Protein AF-A0A969F2U6-F1 (afdb_monomer_lite)

Sequence (187 aa):
MMILCWNSLPLVKIAYYVGGPEKQNLISSKIDEENPFEFGVVPLPRGPLGAAGPLLPAETILLYAFTSPEQTRIANALAVFLVNQQQSIRFMRELERVPANPAVRVDRRI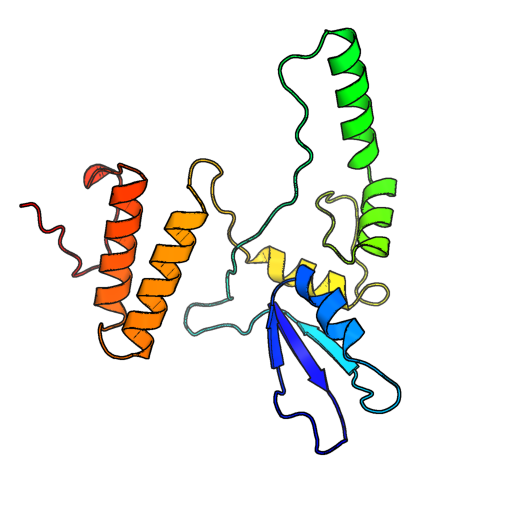YPIVSGFSQQARTAVVIPNEIETAPLIKAGDLAYISVLSGALTPAEAVCQFGLDVAAFQNYTTAEMSLPEGCEIVTE

Secondary structure (DSSP, 8-state):
-EEEEE-SSTT-S-SEEE--GGGHHHHHTT--SSS--EEEEEPPPPBTTBS---B------PPPSS--HHHHHHHHHHHHHHTSHHHHHHHHHHH----S-TT----TTT-HHHHHHHHHTTT-BPPPTTS-HHHHHHHHHHHHHHHHTTSS-HHHHHHHHHHHHHHHHT--GGG--PPTT------

Radius of gyration: 21.34 Å; chains: 1; bounding box: 48×52×55 Å

pLDDT: mean 86.94, std 12.01, range [42.31, 97.69]

Structure (mmCIF, N/CA/C/O backbone):
data_AF-A0A969F2U6-F1
#
_entry.id   AF-A0A969F2U6-F1
#
loop_
_atom_site.group_PDB
_atom_site.id
_atom_site.type_symbol
_atom_site.label_atom_id
_atom_site.label_alt_id
_atom_site.label_comp_id
_atom_site.label_asym_id
_atom_site.label_entity_id
_atom_site.label_seq_id
_atom_site.pdbx_PDB_ins_code
_atom_site.Cartn_x
_atom_site.Cartn_y
_atom_site.Cartn_z
_atom_site.occupancy
_atom_site.B_iso_or_equiv
_atom_site.auth_seq_id
_atom_site.auth_comp_id
_atom_site.auth_asym_id
_atom_site.auth_atom_id
_atom_site.pdbx_PDB_model_num
ATOM 1 N N . MET A 1 1 ? -0.187 -7.105 -4.483 1.00 63.72 1 MET A N 1
ATOM 2 C CA . MET A 1 1 ? -0.461 -8.531 -4.199 1.00 63.72 1 MET A CA 1
ATOM 3 C C . MET A 1 1 ? -0.983 -9.193 -5.463 1.00 63.72 1 MET A C 1
ATOM 5 O O . MET A 1 1 ? -1.563 -8.468 -6.258 1.00 63.72 1 MET A O 1
ATOM 9 N N . MET A 1 2 ? -0.807 -10.504 -5.661 1.00 59.88 2 MET A N 1
ATOM 10 C CA . MET A 1 2 ? -1.425 -11.226 -6.777 1.00 59.88 2 MET A CA 1
ATOM 11 C C . MET A 1 2 ? -2.614 -12.068 -6.297 1.00 59.88 2 MET A C 1
ATOM 13 O O . MET A 1 2 ? -2.519 -12.815 -5.324 1.00 59.88 2 MET A O 1
ATOM 17 N N . ILE A 1 3 ? -3.734 -11.936 -6.992 1.00 66.56 3 ILE A N 1
ATOM 18 C CA . ILE A 1 3 ? -4.937 -12.743 -6.842 1.00 66.56 3 ILE A CA 1
ATOM 19 C C . ILE A 1 3 ? -4.904 -13.775 -7.961 1.00 66.56 3 ILE A C 1
ATOM 21 O O . ILE A 1 3 ? -4.858 -13.404 -9.130 1.00 66.56 3 ILE A O 1
ATOM 25 N N . LEU A 1 4 ? -4.860 -15.053 -7.602 1.00 57.16 4 LEU A N 1
ATOM 26 C CA . LEU A 1 4 ? -4.870 -16.168 -8.542 1.00 57.16 4 LEU A CA 1
ATOM 27 C C . LEU A 1 4 ? -6.294 -16.690 -8.662 1.00 57.16 4 LEU A C 1
ATOM 29 O O . LEU A 1 4 ? -6.880 -17.054 -7.645 1.00 57.16 4 LEU A O 1
ATOM 33 N N . CYS A 1 5 ? -6.815 -16.761 -9.882 1.00 55.91 5 CYS A N 1
ATOM 34 C CA . CYS A 1 5 ? -8.100 -17.394 -10.162 1.00 55.91 5 CYS A CA 1
ATOM 35 C C . CYS A 1 5 ? -7.842 -18.818 -10.656 1.00 55.91 5 CYS A C 1
ATOM 37 O O . CYS A 1 5 ? -7.051 -19.017 -11.579 1.00 55.91 5 CYS A O 1
ATOM 39 N N . TRP A 1 6 ? -8.505 -19.808 -10.061 1.00 49.81 6 TRP A N 1
ATOM 40 C CA . TRP A 1 6 ? -8.431 -21.190 -10.524 1.00 49.81 6 TRP A CA 1
ATOM 41 C C . TRP A 1 6 ? -9.803 -21.648 -10.998 1.00 49.81 6 TRP A C 1
ATOM 43 O O . TRP A 1 6 ? -10.792 -21.490 -10.285 1.00 49.81 6 TRP A O 1
ATOM 53 N N . ASN A 1 7 ? -9.865 -22.220 -12.203 1.00 49.72 7 ASN A N 1
ATOM 54 C CA . ASN A 1 7 ? -11.048 -22.945 -12.642 1.00 49.72 7 ASN A CA 1
ATOM 55 C C . ASN A 1 7 ? -10.730 -23.976 -13.727 1.00 49.72 7 ASN A C 1
ATOM 57 O O . ASN A 1 7 ? -9.935 -23.728 -14.631 1.00 49.72 7 ASN A O 1
ATOM 61 N N . SER A 1 8 ? -11.410 -25.118 -13.655 1.00 44.22 8 SER A N 1
ATOM 62 C CA . SER A 1 8 ? -11.422 -26.216 -14.633 1.00 44.22 8 SER A CA 1
ATOM 63 C C . SER A 1 8 ? -12.366 -25.957 -15.825 1.00 44.22 8 SER A C 1
ATOM 65 O O . SER A 1 8 ? -12.655 -26.872 -16.595 1.00 44.22 8 SER A O 1
ATOM 67 N N . LEU A 1 9 ? -12.837 -24.714 -15.994 1.00 46.06 9 LEU A N 1
ATOM 68 C CA . LEU A 1 9 ? -13.784 -24.292 -17.030 1.00 46.06 9 LEU A CA 1
ATOM 69 C C . LEU A 1 9 ? -13.160 -23.263 -17.999 1.00 46.06 9 LEU A C 1
ATOM 71 O O . LEU A 1 9 ? -12.417 -22.380 -17.568 1.00 46.06 9 LEU A O 1
ATOM 75 N N . PRO A 1 10 ? -13.491 -23.319 -19.303 1.00 50.62 10 PRO A N 1
ATOM 76 C CA . PRO A 1 10 ? -12.776 -22.621 -20.382 1.00 50.62 10 PRO A CA 1
ATOM 77 C C . PRO A 1 10 ? -13.011 -21.096 -20.489 1.00 50.62 10 PRO A C 1
ATOM 79 O O . PRO A 1 10 ? -12.679 -20.507 -21.516 1.00 50.62 10 PRO A O 1
ATOM 82 N N . LEU A 1 11 ? -13.577 -20.429 -19.475 1.00 53.03 11 LEU A N 1
ATOM 83 C CA . LEU A 1 11 ? -14.025 -19.025 -19.575 1.00 53.03 11 LEU A CA 1
ATOM 84 C C . LEU A 1 11 ? -13.192 -17.999 -18.788 1.00 53.03 11 LEU A C 1
ATOM 86 O O . LEU A 1 11 ? -13.422 -16.796 -18.930 1.00 53.03 11 LEU A O 1
ATOM 90 N N . VAL A 1 12 ? -12.188 -18.415 -18.011 1.00 55.50 12 VAL A N 1
ATOM 91 C CA . VAL A 1 12 ? -11.321 -17.459 -17.303 1.00 55.50 12 VAL A CA 1
ATOM 92 C C . VAL A 1 12 ? -10.275 -16.892 -18.270 1.00 55.50 12 VAL A C 1
ATOM 94 O O . VAL A 1 12 ? -9.262 -17.522 -18.558 1.00 55.50 12 VAL A O 1
ATOM 97 N N . LYS A 1 13 ? -10.510 -15.676 -18.781 1.00 73.50 13 LYS A N 1
ATOM 98 C CA . LYS A 1 13 ? -9.587 -14.985 -19.709 1.00 73.50 13 LYS A CA 1
ATOM 99 C C . LYS A 1 13 ? -8.314 -14.445 -19.041 1.00 73.50 13 LYS A C 1
ATOM 101 O O . LYS A 1 13 ? -7.380 -14.070 -19.742 1.00 73.50 13 LYS A O 1
ATOM 106 N N . ILE A 1 14 ? -8.282 -14.368 -17.709 1.00 78.50 14 ILE A N 1
ATOM 107 C CA . ILE A 1 14 ? -7.175 -13.799 -16.930 1.00 78.50 14 ILE A CA 1
ATOM 108 C C . ILE A 1 14 ? -6.881 -14.723 -15.743 1.00 78.50 14 ILE A C 1
ATOM 110 O O . ILE A 1 14 ? -7.708 -14.855 -14.847 1.00 78.50 14 ILE A O 1
ATOM 114 N N . ALA A 1 15 ? -5.700 -15.346 -15.724 1.00 83.19 15 ALA A N 1
ATOM 115 C CA . ALA A 1 15 ? -5.306 -16.285 -14.666 1.00 83.19 15 ALA A CA 1
ATOM 116 C C . ALA A 1 15 ? -4.919 -15.596 -13.344 1.00 83.19 15 ALA A C 1
ATOM 118 O O . ALA A 1 15 ? -4.969 -16.212 -12.277 1.00 83.19 15 ALA A O 1
ATOM 119 N N . TYR A 1 16 ? -4.517 -14.323 -13.403 1.00 88.12 16 TYR A N 1
ATOM 120 C CA . TYR A 1 16 ? -4.118 -13.565 -12.225 1.00 88.12 16 TYR A CA 1
ATOM 121 C C . TYR A 1 16 ? -4.416 -12.071 -12.343 1.00 88.12 16 TYR A C 1
ATOM 123 O O . TYR A 1 16 ? -4.337 -11.483 -13.418 1.00 88.12 16 TYR A O 1
ATOM 131 N N . TYR A 1 17 ? -4.701 -11.443 -11.207 1.00 88.50 17 TYR A N 1
ATOM 132 C CA . TYR A 1 17 ? -4.954 -10.012 -11.088 1.00 88.50 17 TYR A CA 1
ATOM 133 C C . TYR A 1 17 ? -4.092 -9.411 -9.978 1.00 88.50 17 TYR A C 1
ATOM 135 O O . TYR A 1 17 ? -3.955 -9.999 -8.908 1.00 88.50 17 TYR A O 1
ATOM 143 N N . VAL A 1 18 ? -3.504 -8.237 -10.205 1.00 91.31 18 VAL A N 1
ATOM 144 C CA . VAL A 1 18 ? -2.738 -7.525 -9.174 1.00 91.31 18 VAL A CA 1
ATOM 145 C C . VAL A 1 18 ? -3.622 -6.459 -8.538 1.00 91.31 18 VAL A C 1
ATOM 147 O O . VAL A 1 18 ? -4.085 -5.551 -9.219 1.00 91.31 18 VAL A O 1
ATOM 150 N N . GLY A 1 19 ? -3.841 -6.561 -7.228 1.00 89.50 19 GLY A N 1
ATOM 151 C CA . GLY A 1 19 ? -4.686 -5.628 -6.480 1.00 89.50 19 GLY A CA 1
ATOM 152 C C . GLY A 1 19 ? -4.404 -5.644 -4.982 1.00 89.50 19 GLY A C 1
ATOM 153 O O . GLY A 1 19 ? -3.592 -6.446 -4.505 1.00 89.50 19 GLY A O 1
ATOM 154 N N . GLY A 1 20 ? -5.037 -4.734 -4.246 1.00 89.38 20 GLY A N 1
ATOM 155 C CA . GLY A 1 20 ? -5.026 -4.707 -2.787 1.00 89.38 20 GLY A CA 1
ATOM 156 C C . GLY A 1 20 ? -6.283 -5.338 -2.168 1.00 89.38 20 GLY A C 1
ATOM 157 O O . GLY A 1 20 ? -7.173 -5.809 -2.888 1.00 89.38 20 GLY A O 1
ATOM 158 N N . PRO A 1 21 ? -6.361 -5.385 -0.826 1.00 88.75 21 PRO A N 1
ATOM 159 C CA . PRO A 1 21 ? -7.496 -5.963 -0.106 1.00 88.75 21 PRO A CA 1
ATOM 160 C C . PRO A 1 21 ? -8.826 -5.249 -0.386 1.00 88.75 21 PRO A C 1
ATOM 162 O O . PRO A 1 21 ? -9.876 -5.876 -0.288 1.00 88.75 21 PRO A O 1
ATOM 165 N N . GLU A 1 22 ? -8.807 -3.982 -0.802 1.00 86.56 22 GLU A N 1
ATOM 166 C CA . GLU A 1 22 ? -9.987 -3.193 -1.173 1.00 86.56 22 GLU A CA 1
ATOM 167 C C . GLU A 1 22 ? -10.732 -3.728 -2.407 1.00 86.56 22 GLU A C 1
ATOM 169 O O . GLU A 1 22 ? -11.895 -3.389 -2.627 1.00 86.56 22 GLU A O 1
ATOM 174 N N . LYS A 1 23 ? -10.088 -4.574 -3.222 1.00 88.44 23 LYS A N 1
ATOM 175 C CA . LYS A 1 23 ? -10.706 -5.188 -4.407 1.00 88.44 23 LYS A CA 1
ATOM 176 C C . LYS A 1 23 ? -11.459 -6.482 -4.103 1.00 88.44 23 LYS A C 1
ATOM 178 O O . LYS A 1 23 ? -12.167 -6.961 -4.983 1.00 88.44 23 LYS A O 1
ATOM 183 N N . GLN A 1 24 ? -11.357 -7.026 -2.889 1.00 84.12 24 GLN A N 1
ATOM 184 C CA . GLN A 1 24 ? -12.000 -8.296 -2.526 1.00 84.12 24 GLN A CA 1
ATOM 185 C C . GLN A 1 24 ? -13.514 -8.245 -2.710 1.00 84.12 24 GLN A C 1
ATOM 187 O O . GLN A 1 24 ? -14.055 -9.068 -3.436 1.00 84.12 24 GLN A O 1
ATOM 192 N N . ASN A 1 25 ? -14.182 -7.218 -2.176 1.00 84.69 25 ASN A N 1
ATOM 193 C CA . ASN A 1 25 ? -15.633 -7.061 -2.327 1.00 84.69 25 ASN A CA 1
ATOM 194 C C . ASN A 1 25 ? -16.064 -7.009 -3.797 1.00 84.69 25 ASN A C 1
ATOM 196 O O . ASN A 1 25 ? -17.080 -7.591 -4.171 1.00 84.69 25 ASN A O 1
ATOM 200 N N . LEU A 1 26 ? -15.275 -6.337 -4.642 1.00 86.12 26 LEU A N 1
ATOM 201 C CA . LEU A 1 26 ? -15.540 -6.287 -6.075 1.00 86.12 26 LEU A CA 1
ATOM 202 C C . LEU A 1 26 ? -15.412 -7.677 -6.706 1.00 86.12 26 LEU A C 1
ATOM 204 O O . LEU A 1 26 ? -16.282 -8.058 -7.477 1.00 86.12 26 LEU A O 1
ATOM 208 N N . ILE A 1 27 ? -14.368 -8.437 -6.377 1.00 86.50 27 ILE A N 1
ATOM 209 C CA . ILE A 1 27 ? -14.148 -9.788 -6.915 1.00 86.50 27 ILE A CA 1
ATOM 210 C C . ILE A 1 27 ? -15.238 -10.746 -6.433 1.00 86.50 27 ILE A C 1
ATOM 212 O O . ILE A 1 27 ? -15.847 -11.420 -7.256 1.00 86.50 27 ILE A O 1
ATOM 216 N N . SER A 1 28 ? -15.552 -10.739 -5.137 1.00 84.62 28 SER A N 1
ATOM 217 C CA . SER A 1 28 ? -16.624 -11.547 -4.553 1.00 84.62 28 SER A CA 1
ATOM 218 C C . SER A 1 28 ? -17.984 -11.232 -5.179 1.00 84.62 28 SER A C 1
ATOM 220 O O . SER A 1 28 ? -18.773 -12.140 -5.399 1.00 84.62 28 SER A O 1
ATOM 222 N N . SER A 1 29 ? -18.239 -9.971 -5.557 1.00 86.00 29 SER A N 1
ATOM 223 C CA . SER A 1 29 ? -19.475 -9.577 -6.256 1.00 86.00 29 SER A CA 1
ATOM 224 C C . SER A 1 29 ? -19.600 -10.116 -7.688 1.00 86.00 29 SER A C 1
ATOM 226 O O . SER A 1 29 ? -20.654 -9.974 -8.302 1.00 86.00 29 SER A O 1
ATOM 228 N N . LYS A 1 30 ? -18.518 -10.670 -8.251 1.00 85.56 30 LYS A N 1
ATOM 229 C CA . LYS A 1 30 ? -18.477 -11.259 -9.598 1.00 85.56 30 LYS A CA 1
ATOM 230 C C . LYS A 1 30 ? -18.551 -12.784 -9.594 1.00 85.56 30 LYS A C 1
ATOM 232 O O . LYS A 1 30 ? -18.505 -13.370 -10.669 1.00 85.56 30 LYS A O 1
ATOM 237 N N . ILE A 1 31 ? -18.627 -13.403 -8.420 1.00 85.56 31 ILE A N 1
ATOM 238 C CA . ILE A 1 31 ? -18.811 -14.844 -8.270 1.00 85.56 31 ILE A CA 1
ATOM 239 C C . ILE A 1 31 ? -20.308 -15.086 -8.080 1.00 85.56 31 ILE A C 1
ATOM 241 O O . ILE A 1 31 ? -20.889 -14.635 -7.094 1.00 85.56 31 ILE A O 1
ATOM 245 N N . ASP A 1 32 ? -20.926 -15.788 -9.023 1.00 83.56 32 ASP A N 1
ATOM 246 C CA . ASP A 1 32 ? -22.332 -16.190 -8.970 1.00 83.56 32 ASP A CA 1
ATOM 247 C C . ASP A 1 32 ? -22.505 -17.643 -9.443 1.00 83.56 32 ASP A C 1
ATOM 249 O O . ASP A 1 32 ? -21.532 -18.315 -9.792 1.00 83.56 32 ASP A O 1
ATOM 253 N N . GLU A 1 33 ? -23.739 -18.154 -9.399 1.00 79.88 33 GLU A N 1
ATOM 254 C CA . GLU A 1 33 ? -24.053 -19.530 -9.814 1.00 79.88 33 GLU A CA 1
ATOM 255 C C . GLU A 1 33 ? -23.737 -19.790 -11.296 1.00 79.88 33 GLU A C 1
ATOM 257 O O . GLU A 1 33 ? -23.429 -20.922 -11.668 1.00 79.88 33 GLU A O 1
ATOM 262 N N . GLU A 1 34 ? -23.783 -18.754 -12.138 1.00 82.12 34 GLU A N 1
ATOM 263 C CA . GLU A 1 34 ? -23.519 -18.846 -13.577 1.00 82.12 34 GLU A CA 1
ATOM 264 C C . GLU A 1 34 ? -22.015 -18.770 -13.893 1.00 82.12 34 GLU A C 1
ATOM 266 O O . GLU A 1 34 ? -21.553 -19.335 -14.885 1.00 82.12 34 GLU A O 1
ATOM 271 N N . ASN A 1 35 ? -21.236 -18.111 -13.031 1.00 76.88 35 ASN A N 1
ATOM 272 C CA . ASN A 1 35 ? -19.797 -17.901 -13.159 1.00 76.88 35 ASN A CA 1
ATOM 273 C C . ASN A 1 35 ? -19.060 -18.249 -11.852 1.00 76.88 35 ASN A C 1
ATOM 275 O O . ASN A 1 35 ? -18.376 -17.392 -11.276 1.00 76.88 35 ASN A O 1
ATOM 279 N N . PRO A 1 36 ? -19.148 -19.501 -11.366 1.00 82.50 36 PRO A N 1
ATOM 280 C CA . PRO A 1 36 ? -18.467 -19.885 -10.143 1.00 82.50 36 PRO A CA 1
ATOM 281 C C . PRO A 1 36 ? -16.967 -19.952 -10.418 1.00 82.50 36 PRO A C 1
ATOM 283 O O . PRO A 1 36 ? -16.548 -20.665 -11.325 1.00 82.50 36 PRO A O 1
ATOM 286 N N . PHE A 1 37 ? -16.141 -19.243 -9.649 1.00 84.12 37 PHE A N 1
ATOM 287 C CA . PHE A 1 37 ? -14.690 -19.437 -9.649 1.00 84.12 37 PHE A CA 1
ATOM 288 C C . PHE A 1 37 ? -14.125 -19.303 -8.241 1.00 84.12 37 PHE A C 1
ATOM 290 O O . PHE A 1 37 ? -14.636 -18.550 -7.412 1.00 84.12 37 PHE A O 1
ATOM 297 N N . GLU A 1 38 ? -13.039 -20.024 -7.987 1.00 84.25 38 GLU A N 1
ATOM 298 C CA . GLU A 1 38 ? -12.276 -19.888 -6.755 1.00 84.25 38 GLU A CA 1
ATOM 299 C C . GLU A 1 38 ? -11.093 -18.954 -6.983 1.00 84.25 38 GLU A C 1
ATOM 301 O O . GLU A 1 38 ? -10.472 -18.938 -8.054 1.00 84.25 38 GLU A O 1
ATOM 306 N N . PHE A 1 39 ? -10.750 -18.184 -5.954 1.00 87.50 39 PHE A N 1
ATOM 307 C CA . PHE A 1 39 ? -9.543 -17.378 -5.976 1.00 87.50 39 PHE A CA 1
ATOM 308 C C . PHE A 1 39 ? -8.759 -17.485 -4.676 1.00 87.50 39 PHE A C 1
ATOM 310 O O . PHE A 1 39 ? -9.297 -17.688 -3.588 1.00 87.50 39 PHE A O 1
ATOM 317 N N . GLY A 1 40 ? -7.449 -17.325 -4.809 1.00 89.81 40 GLY A N 1
ATOM 318 C CA . GLY A 1 40 ? -6.516 -17.233 -3.701 1.00 89.81 40 GLY A CA 1
ATOM 319 C C . GLY A 1 40 ? -5.708 -15.949 -3.778 1.00 89.81 40 GLY A C 1
ATOM 320 O O . GLY A 1 40 ? -5.553 -15.349 -4.840 1.00 89.81 40 GLY A O 1
ATOM 321 N N . VAL A 1 41 ? -5.149 -15.545 -2.643 1.00 93.25 41 VAL A N 1
ATOM 322 C CA . VAL A 1 41 ? -4.266 -14.382 -2.553 1.00 93.25 41 VAL A CA 1
ATOM 323 C C . VAL A 1 41 ? -2.865 -14.846 -2.181 1.00 93.25 41 VAL A C 1
ATOM 325 O O . VAL A 1 41 ? -2.673 -15.515 -1.164 1.00 93.25 41 VAL A O 1
ATOM 328 N N . VAL A 1 42 ? -1.882 -14.500 -3.013 1.00 94.12 42 VAL A N 1
ATOM 329 C CA . VAL A 1 42 ? -0.485 -14.925 -2.858 1.00 94.12 42 VAL A CA 1
ATOM 330 C C . VAL A 1 42 ? 0.475 -13.757 -3.063 1.00 94.12 42 VAL A C 1
ATOM 332 O O . VAL A 1 42 ? 0.207 -12.913 -3.925 1.00 94.12 42 VAL A O 1
ATOM 335 N N . PRO A 1 43 ? 1.604 -13.710 -2.320 1.00 94.12 43 PRO A N 1
ATOM 336 C CA . PRO A 1 43 ? 2.626 -12.687 -2.509 1.00 94.12 43 PRO A CA 1
ATOM 337 C C . PRO A 1 43 ? 2.987 -12.492 -3.981 1.00 94.12 43 PRO A C 1
ATOM 339 O O . PRO A 1 43 ? 3.030 -13.446 -4.759 1.00 94.12 43 PRO A O 1
ATOM 342 N N . LEU A 1 44 ? 3.254 -11.241 -4.348 1.00 94.56 44 LEU A N 1
ATOM 343 C CA . LEU A 1 44 ? 3.743 -10.880 -5.669 1.00 94.56 44 LEU A CA 1
ATOM 344 C C . LEU A 1 44 ? 5.005 -11.689 -6.002 1.00 94.56 44 LEU A C 1
ATOM 346 O O . LEU A 1 44 ? 5.829 -11.949 -5.113 1.00 94.56 44 LEU A O 1
ATOM 350 N N . PRO A 1 45 ? 5.170 -12.078 -7.278 1.00 92.31 45 PRO A N 1
ATOM 351 C CA . PRO A 1 45 ? 6.343 -12.818 -7.706 1.00 92.31 45 PRO A CA 1
ATOM 352 C C . PRO A 1 45 ? 7.619 -12.014 -7.440 1.00 92.31 45 PRO A C 1
ATOM 354 O O . PRO A 1 45 ? 7.629 -10.781 -7.458 1.00 92.31 45 PRO A O 1
ATOM 357 N N . ARG A 1 46 ? 8.715 -12.732 -7.191 1.00 92.75 46 ARG A N 1
ATOM 358 C CA . ARG A 1 46 ? 10.042 -12.124 -7.080 1.00 92.75 46 ARG A CA 1
ATOM 359 C C . ARG A 1 46 ? 10.531 -11.725 -8.471 1.00 92.75 46 ARG A C 1
ATOM 361 O O . ARG A 1 46 ? 10.390 -12.504 -9.411 1.00 92.75 46 ARG A O 1
ATOM 368 N N . GLY A 1 47 ? 11.106 -10.534 -8.578 1.00 89.44 47 GLY A N 1
ATOM 369 C CA . GLY A 1 47 ? 11.805 -10.080 -9.776 1.00 89.44 47 GLY A CA 1
ATOM 370 C C . GLY A 1 47 ? 13.307 -10.381 -9.709 1.00 89.44 47 GLY A C 1
ATOM 371 O O . GLY A 1 47 ? 13.791 -10.901 -8.699 1.00 89.44 47 GLY A O 1
ATOM 372 N N . PRO A 1 48 ? 14.072 -9.999 -10.747 1.00 90.62 48 PRO A N 1
ATOM 373 C CA . PRO A 1 48 ? 15.531 -10.158 -10.778 1.00 90.62 48 PRO A CA 1
ATOM 374 C C . PRO A 1 48 ? 16.254 -9.482 -9.603 1.00 90.62 48 PRO A C 1
ATOM 376 O O . PRO A 1 48 ? 17.303 -9.948 -9.175 1.00 90.62 48 PRO A O 1
ATOM 379 N N . LEU A 1 49 ? 15.667 -8.410 -9.058 1.00 87.38 49 LEU A N 1
ATOM 380 C CA . LEU A 1 49 ? 16.209 -7.632 -7.940 1.00 87.38 49 LEU A CA 1
ATOM 381 C C . LEU A 1 49 ? 15.663 -8.060 -6.564 1.00 87.38 49 LEU A C 1
ATOM 383 O O . LEU A 1 49 ? 15.892 -7.381 -5.568 1.00 87.38 49 LEU A O 1
ATOM 387 N N . GLY A 1 50 ? 14.947 -9.188 -6.482 1.00 90.81 50 GLY A N 1
ATOM 388 C CA . GLY A 1 50 ? 14.464 -9.751 -5.222 1.00 90.81 50 GLY A CA 1
ATOM 389 C C . GLY A 1 50 ? 12.946 -9.711 -5.058 1.00 90.81 50 GLY A C 1
ATOM 390 O O . GLY A 1 50 ? 12.182 -9.797 -6.021 1.00 90.81 50 GLY A O 1
ATOM 391 N N . ALA A 1 51 ? 12.489 -9.682 -3.804 1.00 92.62 51 ALA A N 1
ATOM 392 C CA . ALA A 1 51 ? 11.063 -9.697 -3.499 1.00 92.62 51 ALA A CA 1
ATOM 393 C C . ALA A 1 51 ? 10.388 -8.381 -3.901 1.00 92.62 51 ALA A C 1
ATOM 395 O O . ALA A 1 51 ? 10.932 -7.307 -3.672 1.00 92.62 51 ALA A O 1
ATOM 396 N N . ALA A 1 52 ? 9.184 -8.469 -4.465 1.00 93.12 52 ALA A N 1
ATOM 397 C CA . ALA A 1 52 ? 8.401 -7.288 -4.793 1.00 93.12 52 ALA A CA 1
ATOM 398 C C . ALA A 1 52 ? 8.016 -6.512 -3.522 1.00 93.12 52 ALA A C 1
ATOM 400 O O . ALA A 1 52 ? 7.520 -7.101 -2.552 1.00 93.12 52 ALA A O 1
ATOM 401 N N . GLY A 1 53 ? 8.214 -5.193 -3.560 1.00 92.62 53 GLY A N 1
ATOM 402 C CA . GLY A 1 53 ? 7.883 -4.270 -2.478 1.00 92.62 53 GLY A CA 1
ATOM 403 C C . GLY A 1 53 ? 6.797 -3.283 -2.891 1.00 92.62 53 GLY A C 1
ATOM 404 O O . GLY A 1 53 ? 7.124 -2.172 -3.297 1.00 92.62 53 GLY A O 1
ATOM 405 N N . PRO A 1 54 ? 5.508 -3.670 -2.843 1.00 92.44 54 PRO A N 1
ATOM 406 C CA . PRO A 1 54 ? 4.426 -2.732 -3.097 1.00 92.44 54 PRO A CA 1
ATOM 407 C C . PRO A 1 54 ? 4.366 -1.685 -1.983 1.00 92.44 54 PRO A C 1
ATOM 409 O O . PRO A 1 54 ? 4.867 -1.907 -0.881 1.00 92.44 54 PRO A O 1
ATOM 412 N N . LEU A 1 55 ? 3.680 -0.580 -2.246 1.00 91.25 55 LEU A N 1
ATOM 413 C CA . LEU A 1 55 ? 3.360 0.394 -1.210 1.00 91.25 55 LEU A CA 1
ATOM 414 C C . LEU A 1 55 ? 2.48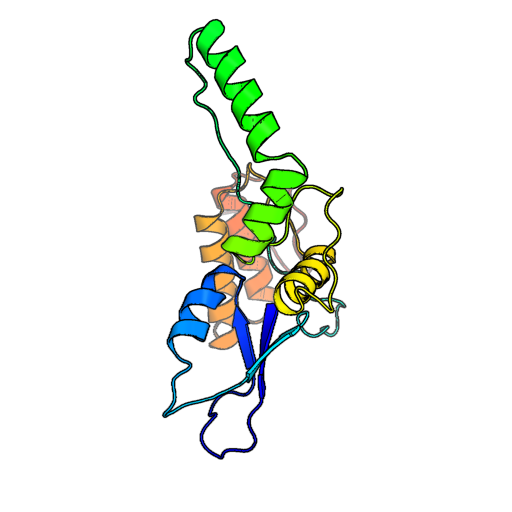9 -0.254 -0.121 1.00 91.25 55 LEU A C 1
ATOM 416 O O . LEU A 1 55 ? 1.611 -1.067 -0.428 1.00 91.25 55 LEU A O 1
ATOM 420 N N . LEU A 1 56 ? 2.741 0.096 1.141 1.00 91.31 56 LEU A N 1
ATOM 421 C CA . LEU A 1 56 ? 1.972 -0.359 2.298 1.00 91.31 56 LEU A CA 1
ATOM 422 C C . LEU A 1 56 ? 0.980 0.732 2.727 1.00 91.31 56 LEU A C 1
ATOM 424 O O . LEU A 1 56 ? 1.341 1.588 3.537 1.00 91.31 56 LEU A O 1
ATOM 428 N N . PRO A 1 57 ? -0.265 0.730 2.219 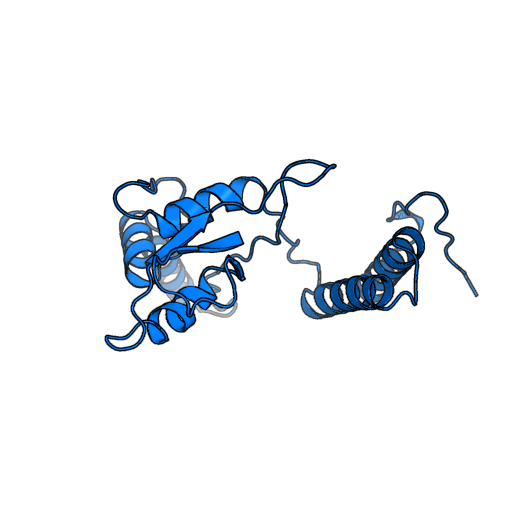1.00 84.06 57 PRO A N 1
ATOM 429 C CA . PRO A 1 57 ? -1.286 1.617 2.749 1.00 84.06 57 PRO A CA 1
ATOM 430 C C . PRO A 1 57 ? -1.634 1.196 4.180 1.00 84.06 57 PRO A C 1
ATOM 432 O O . PRO A 1 57 ? -1.878 0.018 4.454 1.00 84.06 57 PRO A O 1
ATOM 435 N N . ALA A 1 58 ? -1.679 2.170 5.085 1.00 87.38 58 ALA A N 1
ATOM 436 C CA . ALA A 1 58 ? -2.149 1.988 6.449 1.00 87.38 58 ALA A CA 1
ATOM 437 C C . ALA A 1 58 ? -3.420 2.811 6.660 1.00 87.38 58 ALA A C 1
ATOM 439 O O . ALA A 1 58 ? -3.487 3.978 6.282 1.00 87.38 58 ALA A O 1
ATOM 440 N N . GLU A 1 59 ? -4.427 2.201 7.278 1.00 86.75 59 GLU A N 1
ATOM 441 C CA . GLU A 1 59 ? -5.621 2.920 7.712 1.00 86.75 59 GLU A CA 1
ATOM 442 C C . GLU A 1 59 ? -5.427 3.406 9.139 1.00 86.75 59 GLU A C 1
ATOM 444 O O . GLU A 1 59 ? -5.035 2.643 10.025 1.00 86.75 59 GLU A O 1
ATOM 449 N N . THR A 1 60 ? -5.696 4.688 9.354 1.00 87.94 60 THR A N 1
ATOM 450 C CA . THR A 1 60 ? -5.491 5.349 10.637 1.00 87.94 60 THR A CA 1
ATOM 451 C C . THR A 1 60 ? -6.798 5.946 11.137 1.00 87.94 60 THR A C 1
ATOM 453 O O . THR A 1 60 ? -7.644 6.405 10.370 1.00 87.94 60 THR A O 1
ATOM 456 N N . ILE A 1 61 ? -6.971 5.927 12.458 1.00 86.19 61 ILE A N 1
ATOM 457 C CA . ILE A 1 61 ? -8.032 6.669 13.133 1.00 86.19 61 ILE A CA 1
ATOM 458 C C . ILE A 1 61 ? -7.399 7.965 13.620 1.00 86.19 61 ILE A C 1
ATOM 460 O O . ILE A 1 61 ? -6.501 7.943 14.461 1.00 86.19 61 ILE A O 1
ATOM 464 N N . LEU A 1 62 ? -7.866 9.084 13.078 1.00 88.19 62 LEU A N 1
ATOM 465 C CA . LEU A 1 62 ? -7.413 10.416 13.454 1.00 88.19 62 LEU A CA 1
ATOM 466 C C . LEU A 1 62 ? -8.463 11.064 14.352 1.00 88.19 62 LEU A C 1
ATOM 468 O O . LEU A 1 62 ? -9.659 11.029 14.061 1.00 88.19 62 LEU A O 1
ATOM 472 N N . LEU A 1 63 ? -8.007 11.648 15.455 1.00 86.94 63 LEU A N 1
ATOM 473 C CA . LEU A 1 63 ? -8.854 12.376 16.392 1.00 86.94 63 LEU A CA 1
ATOM 474 C C . LEU A 1 63 ? -8.653 13.875 16.184 1.00 86.94 63 LEU A C 1
ATOM 476 O O . LEU A 1 63 ? -7.549 14.331 15.887 1.00 86.94 63 LEU A O 1
ATOM 480 N N . TYR A 1 64 ? -9.730 14.641 16.333 1.00 90.31 64 TYR A N 1
ATOM 481 C CA . TYR A 1 64 ? -9.686 16.086 16.150 1.00 90.31 64 TYR A CA 1
ATOM 482 C C . TYR A 1 64 ? -8.823 16.754 17.227 1.00 90.31 64 TYR A C 1
ATOM 484 O O . TYR A 1 64 ? -8.977 16.469 18.411 1.00 90.31 64 TYR A O 1
ATOM 492 N N . ALA A 1 65 ? -7.929 17.655 16.816 1.00 86.50 65 ALA A N 1
ATOM 493 C CA . ALA A 1 65 ? -6.934 18.247 17.711 1.00 86.50 65 ALA A CA 1
ATOM 494 C C . ALA A 1 65 ? -7.509 19.296 18.682 1.00 86.50 65 ALA A C 1
ATOM 496 O O . ALA A 1 65 ? -6.948 19.509 19.755 1.00 86.50 65 ALA A O 1
ATOM 497 N N . PHE A 1 66 ? -8.621 19.951 18.331 1.00 91.19 66 PHE A N 1
ATOM 498 C CA . PHE A 1 66 ? -9.198 21.045 19.122 1.00 91.19 66 PHE A CA 1
ATOM 499 C C . PHE A 1 66 ? -10.417 20.576 19.924 1.00 91.19 66 PHE A C 1
ATOM 501 O O . PHE A 1 66 ? -11.538 21.045 19.729 1.00 91.19 66 PHE A O 1
ATOM 508 N N . THR A 1 67 ? -10.198 19.619 20.822 1.00 92.50 67 THR A N 1
ATOM 509 C CA . THR A 1 67 ? -11.215 19.101 21.747 1.00 92.50 67 THR A CA 1
ATOM 510 C C . THR A 1 67 ? -10.958 19.562 23.179 1.00 92.50 67 THR A C 1
ATOM 512 O O . THR A 1 67 ? -9.823 19.850 23.562 1.00 92.50 67 THR A O 1
ATOM 515 N N . SER A 1 68 ? -12.010 19.630 24.001 1.00 95.31 68 SER A N 1
ATOM 516 C CA . SER A 1 68 ? -11.841 19.907 25.432 1.00 95.31 68 SER A CA 1
ATOM 517 C C . SER A 1 68 ? -11.035 18.787 26.115 1.00 95.31 68 SER A C 1
ATOM 519 O O . SER A 1 68 ? -11.034 17.656 25.622 1.00 95.31 68 SER A O 1
ATOM 521 N N . PRO A 1 69 ? -10.391 19.035 27.273 1.00 94.62 69 PRO A N 1
ATOM 522 C CA . PRO A 1 69 ? -9.618 18.001 27.969 1.00 94.62 69 PRO A CA 1
ATOM 523 C C . PRO A 1 69 ? -10.412 16.715 28.244 1.00 94.62 69 PRO A C 1
ATOM 525 O O . PRO A 1 69 ? -9.888 15.612 28.093 1.00 94.62 69 PRO A O 1
ATOM 528 N N . GLU A 1 70 ? -11.696 16.847 28.588 1.00 95.25 70 GLU A N 1
ATOM 529 C CA . GLU A 1 70 ? -12.568 15.697 28.839 1.00 95.25 70 GLU A CA 1
ATOM 530 C C . GLU A 1 70 ? -12.884 14.920 27.554 1.00 95.25 70 GLU A C 1
ATOM 532 O O . GLU A 1 70 ? -12.843 13.689 27.538 1.00 95.25 70 GLU A O 1
ATOM 537 N N . GLN A 1 71 ? -13.124 15.619 26.444 1.00 95.44 71 GLN A N 1
ATOM 538 C CA . GLN A 1 71 ? -13.317 14.980 25.142 1.00 95.44 71 GLN A CA 1
ATOM 539 C C . GLN A 1 71 ? -12.050 14.261 24.674 1.00 95.44 71 GLN A C 1
ATOM 541 O O . GLN A 1 71 ? -12.145 13.132 24.203 1.00 95.44 71 GLN A O 1
ATOM 546 N N . THR A 1 72 ? -10.871 14.858 24.863 1.00 94.38 72 THR A N 1
ATOM 547 C CA . THR A 1 72 ? -9.583 14.220 24.552 1.00 94.38 72 THR A CA 1
ATOM 548 C C . THR A 1 72 ? -9.404 12.924 25.343 1.00 94.38 72 THR A C 1
ATOM 550 O O . THR A 1 72 ? -9.012 11.900 24.784 1.00 94.38 72 THR A O 1
ATOM 553 N N . ARG A 1 73 ? -9.747 12.927 26.639 1.00 94.56 73 ARG A N 1
ATOM 554 C CA . ARG A 1 73 ? -9.694 11.729 27.490 1.00 94.56 73 ARG A CA 1
ATOM 555 C C . ARG A 1 73 ? -10.592 10.610 26.951 1.00 94.56 73 ARG A C 1
ATOM 557 O O . ARG A 1 73 ? -10.149 9.466 26.854 1.00 94.56 73 ARG A O 1
ATOM 564 N N . ILE A 1 74 ? -11.833 10.935 26.586 1.00 95.56 74 ILE A N 1
ATOM 565 C CA . ILE A 1 74 ? -12.796 9.976 26.020 1.00 95.56 74 ILE A CA 1
ATOM 566 C C . ILE A 1 74 ? -12.326 9.470 24.651 1.00 95.56 74 ILE A C 1
ATOM 568 O O . ILE A 1 74 ? -12.359 8.268 24.396 1.00 95.56 74 ILE A O 1
ATOM 572 N N . ALA A 1 75 ? -11.853 10.366 23.785 1.00 94.44 75 ALA A N 1
ATOM 573 C CA . ALA A 1 75 ? -11.395 10.033 22.443 1.00 94.44 75 ALA A CA 1
ATOM 574 C C . ALA A 1 75 ? -10.177 9.092 22.477 1.00 94.44 75 ALA A C 1
ATOM 576 O O . ALA A 1 75 ? -10.145 8.101 21.749 1.00 94.44 75 ALA A O 1
ATOM 577 N N . ASN A 1 76 ? -9.233 9.320 23.395 1.00 92.38 76 ASN A N 1
ATOM 578 C CA . ASN A 1 76 ? -8.106 8.413 23.620 1.00 92.38 76 ASN A CA 1
ATOM 579 C C . ASN A 1 76 ? -8.562 7.039 24.131 1.00 92.38 76 ASN A C 1
ATOM 581 O O . ASN A 1 76 ? -8.070 6.015 23.657 1.00 92.38 76 ASN A O 1
ATOM 585 N N . ALA A 1 77 ? -9.521 6.991 25.063 1.00 95.06 77 ALA A N 1
ATOM 586 C CA . ALA A 1 77 ? -10.075 5.725 25.547 1.00 95.06 77 ALA A CA 1
ATOM 587 C C . ALA A 1 77 ? -10.756 4.932 24.417 1.00 95.06 77 ALA A C 1
ATOM 589 O O . ALA A 1 77 ? -10.568 3.718 24.310 1.00 95.06 77 ALA A O 1
ATOM 590 N N . LEU A 1 78 ? -11.490 5.622 23.539 1.00 95.25 78 LEU A N 1
ATOM 591 C CA . LEU A 1 78 ? -12.086 5.024 22.349 1.00 95.25 78 LEU A CA 1
ATOM 592 C C . LEU A 1 78 ? -11.016 4.510 21.378 1.00 95.25 78 LEU A C 1
ATOM 594 O O . LEU A 1 78 ? -11.121 3.377 20.919 1.00 95.25 78 LEU A O 1
ATOM 598 N N . ALA A 1 79 ? -9.976 5.295 21.092 1.00 93.94 79 ALA A N 1
ATOM 599 C CA . ALA A 1 79 ? -8.899 4.873 20.200 1.00 93.94 79 ALA A CA 1
ATOM 600 C C . ALA A 1 79 ? -8.209 3.599 20.710 1.00 93.94 79 ALA A C 1
ATOM 602 O O . ALA A 1 79 ? -8.074 2.638 19.955 1.00 93.94 79 ALA A O 1
ATOM 603 N N . VAL A 1 80 ? -7.868 3.542 22.005 1.00 93.69 80 VAL A N 1
ATOM 604 C CA . VAL A 1 80 ? -7.294 2.342 22.642 1.00 93.69 80 VAL A CA 1
ATOM 605 C C . VAL A 1 80 ? -8.239 1.146 22.530 1.00 93.69 80 VAL A C 1
ATOM 607 O O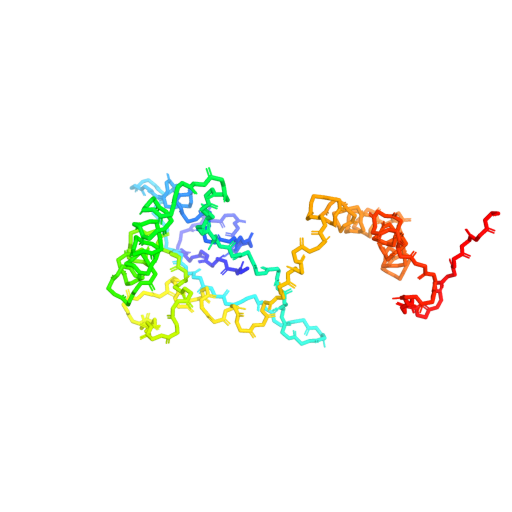 . VAL A 1 80 ? -7.792 0.034 22.245 1.00 93.69 80 VAL A O 1
ATOM 610 N N . PHE A 1 81 ? -9.543 1.353 22.725 1.00 95.81 81 PHE A N 1
ATOM 611 C CA . PHE A 1 81 ? -10.534 0.294 22.557 1.00 95.81 81 PHE A CA 1
ATOM 612 C C . PHE A 1 81 ? -10.573 -0.230 21.114 1.00 95.81 81 PHE A C 1
ATOM 614 O O . PHE A 1 81 ? -10.501 -1.440 20.913 1.00 95.81 81 PHE A O 1
ATOM 621 N N . LEU A 1 82 ? -10.637 0.658 20.118 1.00 93.88 82 LEU A N 1
ATOM 622 C CA . LEU A 1 82 ? -10.751 0.291 18.701 1.00 93.88 82 LEU A CA 1
ATOM 623 C C . LEU A 1 82 ? -9.529 -0.477 18.180 1.00 93.88 82 LEU A C 1
ATOM 625 O O . LEU A 1 82 ? -9.681 -1.339 17.321 1.00 93.88 82 LEU A O 1
ATOM 629 N N . VAL A 1 83 ? -8.331 -0.218 18.713 1.00 93.31 83 VAL A N 1
ATOM 630 C CA . VAL A 1 83 ? -7.092 -0.889 18.269 1.00 93.31 83 VAL A CA 1
ATOM 631 C C . VAL A 1 83 ? -6.666 -2.060 19.163 1.00 93.31 83 VAL A C 1
ATOM 633 O O . VAL A 1 83 ? -5.611 -2.667 18.949 1.00 93.31 83 VAL A O 1
ATOM 636 N N . ASN A 1 84 ? -7.473 -2.422 20.166 1.00 95.75 84 ASN A N 1
ATOM 637 C CA . ASN A 1 84 ? -7.167 -3.561 21.029 1.00 95.75 84 ASN A CA 1
ATOM 638 C C . ASN A 1 84 ? -7.226 -4.894 20.256 1.00 95.75 84 ASN A C 1
ATOM 640 O O . ASN A 1 84 ? -7.693 -4.968 19.116 1.00 95.75 84 ASN A O 1
ATOM 644 N N . GLN A 1 85 ? -6.747 -5.973 20.878 1.00 97.44 85 GLN A N 1
ATOM 645 C CA . GLN A 1 85 ? -6.657 -7.281 20.224 1.00 97.44 85 GLN A CA 1
ATOM 646 C C . GLN A 1 85 ? -8.028 -7.819 19.776 1.00 97.44 85 GLN A C 1
ATOM 648 O O . GLN A 1 85 ? -8.144 -8.359 18.679 1.00 97.44 85 GLN A O 1
ATOM 653 N N . GLN A 1 86 ? -9.071 -7.658 20.597 1.00 97.06 86 GLN A N 1
ATOM 654 C CA . GLN A 1 86 ? -10.414 -8.162 20.296 1.00 97.06 86 GLN A CA 1
ATOM 655 C C . GLN A 1 86 ? -11.044 -7.424 19.108 1.00 97.06 86 GLN A C 1
ATOM 657 O O . GLN A 1 86 ? -11.551 -8.071 18.192 1.00 97.06 86 GLN A O 1
ATOM 662 N N . GLN A 1 87 ? -10.969 -6.090 19.089 1.00 96.12 87 GLN A N 1
ATOM 663 C CA . GLN A 1 87 ? -11.474 -5.284 17.975 1.00 96.12 87 GLN A CA 1
ATOM 664 C C . GLN A 1 87 ? -10.640 -5.496 16.710 1.00 96.12 87 GLN A C 1
ATOM 666 O O . GLN A 1 87 ? -11.201 -5.637 15.631 1.00 96.12 87 GLN A O 1
ATOM 671 N N . SER A 1 88 ? -9.320 -5.660 16.834 1.00 95.62 88 SER A N 1
ATOM 672 C CA . SER A 1 88 ? -8.453 -5.988 15.694 1.00 95.62 88 SER A CA 1
ATOM 673 C C . SER A 1 88 ? -8.809 -7.338 15.054 1.00 95.62 88 SER A C 1
ATOM 675 O O . SER A 1 88 ? -8.849 -7.446 13.830 1.00 95.62 88 SER A O 1
ATOM 677 N N . ILE A 1 89 ? -9.116 -8.369 15.857 1.00 96.12 89 ILE A N 1
ATOM 678 C CA . ILE A 1 89 ? -9.614 -9.662 15.348 1.00 96.12 89 ILE A CA 1
ATOM 679 C C . ILE A 1 89 ? -10.968 -9.482 14.657 1.00 96.12 89 ILE A C 1
ATOM 681 O O . ILE A 1 89 ? -11.204 -10.073 13.604 1.00 96.12 89 ILE A O 1
ATOM 685 N N . ARG A 1 90 ? -11.857 -8.672 15.240 1.00 95.31 90 ARG A N 1
ATOM 686 C CA . ARG A 1 90 ? -13.170 -8.387 14.662 1.00 95.31 90 ARG A CA 1
ATOM 687 C C . ARG A 1 90 ? -13.055 -7.680 13.311 1.00 95.31 90 ARG A C 1
ATOM 689 O O . ARG A 1 90 ? -13.633 -8.161 12.345 1.00 95.31 90 ARG A O 1
ATOM 696 N N . PHE A 1 91 ? -12.260 -6.618 13.211 1.00 93.25 91 PHE A N 1
ATOM 697 C CA . PHE A 1 91 ? -12.039 -5.901 11.953 1.00 93.25 91 PHE A CA 1
ATOM 698 C C . PHE A 1 91 ? -11.386 -6.775 10.890 1.00 93.25 91 PHE A C 1
ATOM 700 O O . PHE A 1 91 ? -11.795 -6.730 9.738 1.00 93.25 91 PHE A O 1
ATOM 707 N N . MET A 1 92 ? -10.432 -7.628 11.265 1.00 94.06 92 MET A N 1
ATOM 708 C CA . MET A 1 92 ? -9.867 -8.602 10.331 1.00 94.06 92 MET A CA 1
ATOM 709 C C . MET A 1 92 ? -10.946 -9.533 9.755 1.00 94.06 92 MET A C 1
ATOM 711 O O . MET A 1 92 ? -10.922 -9.825 8.565 1.00 94.06 92 MET A O 1
ATOM 715 N N . ARG A 1 93 ? -11.887 -9.996 10.588 1.00 92.75 93 ARG A N 1
ATOM 716 C CA . ARG A 1 93 ? -12.980 -10.889 10.170 1.00 92.75 93 ARG A CA 1
ATOM 717 C C . ARG A 1 93 ? -14.021 -10.199 9.299 1.00 92.75 93 ARG A C 1
ATOM 719 O O . ARG A 1 93 ? -14.498 -10.804 8.353 1.00 92.75 93 ARG A O 1
ATOM 726 N N . GLU A 1 94 ? -14.406 -8.982 9.664 1.00 91.12 94 GLU A N 1
ATOM 727 C CA . GLU A 1 94 ? -15.504 -8.265 9.008 1.00 91.12 94 GLU A CA 1
ATOM 728 C C . GLU A 1 94 ? -15.047 -7.515 7.752 1.00 91.12 94 GLU A C 1
ATOM 730 O O . GLU A 1 94 ? -15.829 -7.354 6.821 1.00 91.12 94 GLU A O 1
ATOM 735 N N . LEU A 1 95 ? -13.795 -7.050 7.721 1.00 89.50 95 LEU A N 1
ATOM 736 C CA . LEU A 1 95 ? -13.264 -6.214 6.640 1.00 89.50 95 LEU A CA 1
ATOM 737 C C . LEU A 1 95 ? -12.233 -6.936 5.768 1.00 89.50 95 LEU A C 1
ATOM 739 O O . LEU A 1 95 ? -11.782 -6.363 4.781 1.00 89.50 95 LEU A O 1
ATOM 743 N N . GLU A 1 96 ? -11.809 -8.143 6.155 1.00 90.25 96 GLU A N 1
ATOM 744 C CA . GLU A 1 96 ? -10.781 -8.929 5.454 1.00 90.25 96 GLU A CA 1
ATOM 745 C C . GLU A 1 96 ? -9.455 -8.167 5.267 1.00 90.25 96 GLU A C 1
ATOM 747 O O . GLU A 1 96 ? -8.744 -8.315 4.268 1.00 90.25 96 GLU A O 1
ATOM 752 N N . ARG A 1 97 ? -9.105 -7.339 6.259 1.00 91.12 97 ARG A N 1
ATOM 753 C CA . ARG A 1 97 ? -7.876 -6.532 6.287 1.00 91.12 97 ARG A CA 1
ATOM 754 C C . ARG A 1 97 ? -6.836 -7.111 7.231 1.00 91.12 97 ARG A C 1
ATOM 756 O O . ARG A 1 97 ? -7.157 -7.750 8.231 1.00 91.12 97 ARG A O 1
ATOM 763 N N . VAL A 1 98 ? -5.565 -6.851 6.924 1.00 94.06 98 VAL A N 1
ATOM 764 C CA . VAL A 1 98 ? -4.448 -7.247 7.789 1.00 94.06 98 VAL A CA 1
ATOM 765 C C . VAL A 1 98 ? -4.498 -6.417 9.077 1.00 94.06 98 VAL A C 1
ATOM 767 O O . VAL A 1 98 ? -4.500 -5.189 8.995 1.00 94.06 98 VAL A O 1
ATOM 770 N N . PRO A 1 99 ? -4.526 -7.047 10.264 1.00 95.06 99 PRO A N 1
ATOM 771 C CA . PRO A 1 99 ? -4.535 -6.312 11.520 1.00 95.06 99 PRO A CA 1
ATOM 772 C C . PRO A 1 99 ? -3.190 -5.612 11.745 1.00 95.06 99 PRO A C 1
ATOM 774 O O . PRO A 1 99 ? -2.133 -6.230 11.627 1.00 95.06 99 PRO A O 1
ATOM 777 N N . ALA A 1 100 ? -3.235 -4.337 12.135 1.00 93.56 100 ALA A N 1
ATOM 778 C CA . ALA A 1 100 ? -2.043 -3.583 12.529 1.00 93.56 100 ALA A CA 1
ATOM 779 C C . ALA A 1 100 ? -1.515 -3.994 13.918 1.00 93.56 100 ALA A C 1
ATOM 781 O O . ALA A 1 100 ? -0.341 -3.804 14.221 1.00 93.56 100 ALA A O 1
ATOM 782 N N . ASN A 1 101 ? -2.374 -4.565 14.771 1.00 94.88 101 ASN A N 1
ATOM 783 C CA . ASN A 1 101 ? -1.992 -5.007 16.108 1.00 94.88 101 ASN A CA 1
ATOM 784 C C . ASN A 1 101 ? -1.158 -6.307 16.036 1.00 94.88 101 ASN A C 1
ATOM 786 O O . ASN A 1 101 ? -1.707 -7.359 15.693 1.00 94.88 101 ASN A O 1
ATOM 790 N N . PRO A 1 102 ? 0.133 -6.287 16.421 1.00 92.06 102 PRO A N 1
ATOM 791 C CA . PRO A 1 102 ? 1.030 -7.436 16.273 1.00 92.06 102 PRO A CA 1
ATOM 792 C C . PRO A 1 102 ? 0.688 -8.607 17.206 1.00 92.06 102 PRO A C 1
ATOM 794 O O . PRO A 1 102 ? 1.170 -9.721 17.002 1.00 92.06 102 PRO A O 1
ATOM 797 N N . ALA A 1 103 ? -0.151 -8.389 18.227 1.00 95.19 103 ALA A N 1
ATOM 798 C CA . ALA A 1 103 ? -0.644 -9.460 19.088 1.00 95.19 103 ALA A CA 1
ATOM 799 C C . ALA A 1 103 ? -1.689 -10.349 18.388 1.00 95.19 103 ALA A C 1
ATOM 801 O O . ALA A 1 103 ? -2.028 -11.422 18.896 1.00 95.19 103 ALA A O 1
ATOM 802 N N . VAL A 1 104 ? -2.224 -9.927 17.236 1.00 95.81 104 VAL A N 1
ATOM 803 C CA . VAL A 1 104 ? -3.158 -10.728 16.440 1.00 95.81 104 VAL A CA 1
ATOM 804 C C . VAL A 1 104 ? -2.380 -11.613 15.474 1.00 95.81 104 VAL A C 1
ATOM 806 O O . VAL A 1 104 ? -1.690 -11.141 14.574 1.00 95.81 104 VAL A O 1
ATOM 809 N N . ARG A 1 105 ? -2.516 -12.931 15.640 1.00 93.81 105 ARG A N 1
ATOM 810 C CA . ARG A 1 105 ? -1.934 -13.915 14.722 1.00 93.81 105 ARG A CA 1
ATOM 811 C C . ARG A 1 105 ? -2.933 -14.258 13.623 1.00 93.81 105 ARG A C 1
ATOM 813 O O . ARG A 1 105 ? -4.041 -14.700 13.913 1.00 93.81 105 ARG A O 1
ATOM 820 N N . VAL A 1 106 ? -2.514 -14.103 12.369 1.00 95.69 106 VAL A N 1
ATOM 821 C CA . VAL A 1 106 ? -3.311 -14.496 11.201 1.00 95.69 106 VAL A CA 1
ATOM 822 C C . VAL A 1 106 ? -3.037 -15.965 10.877 1.00 95.69 106 VAL A C 1
ATOM 824 O O . VAL A 1 106 ? -1.998 -16.301 10.306 1.00 95.69 106 VAL A O 1
ATOM 827 N N . ASP A 1 107 ? -3.956 -16.853 11.260 1.00 94.50 107 ASP A N 1
ATOM 828 C CA . ASP A 1 107 ? -3.877 -18.275 10.910 1.00 94.50 107 ASP A CA 1
ATOM 829 C C . ASP A 1 107 ? -4.272 -18.482 9.440 1.00 94.50 107 ASP A C 1
ATOM 831 O O . ASP A 1 107 ? -5.404 -18.203 9.046 1.00 94.50 107 ASP A O 1
ATOM 835 N N . ARG A 1 108 ? -3.345 -19.005 8.628 1.00 95.00 108 ARG A N 1
ATOM 836 C CA . ARG A 1 108 ? -3.556 -19.271 7.196 1.00 95.00 108 ARG A CA 1
ATOM 837 C C . ARG A 1 108 ? -4.690 -20.261 6.921 1.00 95.00 108 ARG A C 1
ATOM 839 O O . ARG A 1 108 ? -5.294 -20.186 5.859 1.00 95.00 108 ARG A O 1
ATOM 846 N N . ARG A 1 109 ? -4.962 -21.196 7.832 1.00 95.12 109 ARG A N 1
ATOM 847 C CA . ARG A 1 109 ? -6.026 -22.199 7.668 1.00 95.12 109 ARG A CA 1
ATOM 848 C C . ARG A 1 109 ? -7.411 -21.595 7.872 1.00 95.12 109 ARG A C 1
ATOM 850 O O . ARG A 1 109 ? -8.368 -22.102 7.307 1.00 95.12 109 ARG A O 1
ATOM 857 N N . ILE A 1 110 ? -7.502 -20.534 8.675 1.00 94.50 110 ILE A N 1
ATOM 858 C CA . ILE A 1 110 ? -8.765 -19.864 9.009 1.00 94.50 110 ILE A CA 1
ATOM 859 C C . ILE A 1 110 ? -8.994 -18.653 8.096 1.00 94.50 110 ILE A C 1
ATOM 861 O O . ILE A 1 110 ? -10.101 -18.452 7.614 1.00 94.50 110 ILE A O 1
ATOM 865 N N . TYR A 1 111 ? -7.945 -17.869 7.831 1.00 94.94 111 TYR A N 1
ATOM 866 C CA . TYR A 1 111 ? -7.996 -16.649 7.019 1.00 94.94 111 TYR A CA 1
ATOM 867 C C . TYR A 1 111 ? -6.959 -16.708 5.887 1.00 94.94 111 TYR A C 1
ATOM 869 O O . TYR A 1 111 ? -5.972 -15.964 5.911 1.00 94.94 111 TYR A O 1
ATOM 877 N N . PRO A 1 112 ? -7.126 -17.601 4.893 1.00 93.25 112 PRO A N 1
ATOM 878 C CA . PRO A 1 112 ? -6.134 -17.800 3.837 1.00 93.25 112 PRO A CA 1
ATOM 879 C C . PRO A 1 112 ? -5.874 -16.529 3.022 1.00 93.25 112 PRO A C 1
ATOM 881 O O . PRO A 1 112 ? -4.718 -16.228 2.725 1.00 93.25 112 PRO A O 1
ATOM 884 N N . ILE A 1 113 ? -6.918 -15.745 2.733 1.00 92.44 113 ILE A N 1
ATOM 885 C CA . ILE A 1 113 ? -6.796 -14.499 1.971 1.00 92.44 113 ILE A CA 1
ATOM 886 C C . ILE A 1 113 ? -6.016 -13.434 2.759 1.00 92.44 113 ILE A C 1
ATOM 888 O O . ILE A 1 113 ? -4.997 -12.925 2.284 1.00 92.44 113 ILE A O 1
ATOM 892 N N . VAL A 1 114 ? -6.428 -13.155 4.001 1.00 94.88 114 VAL A N 1
ATOM 893 C CA . VAL A 1 114 ? -5.729 -12.201 4.880 1.00 94.88 114 VAL A CA 1
ATOM 894 C C . VAL A 1 114 ? -4.289 -12.648 5.142 1.00 94.88 114 VAL A C 1
ATOM 896 O O . VAL A 1 114 ? -3.378 -11.823 5.191 1.00 94.88 114 VAL A O 1
ATOM 899 N N . SER A 1 115 ? -4.048 -13.957 5.268 1.00 95.62 115 SER A N 1
ATOM 900 C CA . SER A 1 115 ? -2.700 -14.511 5.418 1.00 95.62 115 SER A CA 1
ATOM 901 C C . SER A 1 115 ? -1.826 -14.222 4.203 1.00 95.62 115 SER A C 1
ATOM 903 O O . SER A 1 115 ? -0.649 -13.902 4.378 1.00 95.62 115 SER A O 1
ATOM 905 N N . GLY A 1 116 ? -2.394 -14.271 2.994 1.00 93.88 116 GLY A N 1
ATOM 906 C CA . GLY A 1 116 ? -1.750 -13.771 1.786 1.00 93.88 116 GLY A CA 1
ATOM 907 C C . GLY A 1 116 ? -1.274 -12.338 2.000 1.00 93.88 116 GLY A C 1
ATOM 908 O O . GLY A 1 116 ? -0.068 -12.094 1.994 1.00 93.88 116 GLY A O 1
ATOM 909 N N . PHE A 1 117 ? -2.194 -11.407 2.285 1.00 94.69 117 PHE A N 1
ATOM 910 C CA . PHE A 1 117 ? -1.878 -9.984 2.518 1.00 94.69 117 PHE A CA 1
ATOM 911 C C . PHE A 1 117 ? -0.830 -9.760 3.609 1.00 94.69 117 PHE A C 1
ATOM 913 O O . PHE A 1 117 ? 0.122 -9.007 3.402 1.00 94.69 117 PHE A O 1
ATOM 920 N N . SER A 1 118 ? -0.930 -10.486 4.720 1.00 94.88 118 SER A N 1
ATOM 921 C CA . SER A 1 118 ? 0.041 -10.438 5.813 1.00 94.88 118 SER A CA 1
ATOM 922 C C . SER A 1 118 ? 1.448 -10.878 5.382 1.00 94.88 118 SER A C 1
ATOM 924 O O . SER A 1 118 ? 2.439 -10.322 5.854 1.00 94.88 118 SER A O 1
ATOM 926 N N . GLN A 1 119 ? 1.570 -11.844 4.466 1.00 94.81 119 GLN A N 1
ATOM 927 C CA . GLN A 1 119 ? 2.872 -12.260 3.934 1.00 94.81 119 GLN A CA 1
ATOM 928 C C . GLN A 1 119 ? 3.498 -11.183 3.042 1.00 94.81 119 GLN A C 1
ATOM 930 O O . GLN A 1 119 ? 4.680 -10.891 3.202 1.00 94.81 119 GLN A O 1
ATOM 935 N N . GLN A 1 120 ? 2.723 -10.561 2.148 1.00 94.94 120 GLN A N 1
ATOM 936 C CA . GLN A 1 120 ? 3.221 -9.484 1.281 1.00 94.94 120 GLN A CA 1
ATOM 937 C C . GLN A 1 120 ? 3.622 -8.230 2.059 1.00 94.94 120 GLN A C 1
ATOM 939 O O . GLN A 1 120 ? 4.581 -7.565 1.672 1.00 94.94 120 GLN A O 1
ATOM 944 N N . ALA A 1 121 ? 2.918 -7.916 3.151 1.00 93.75 121 ALA A N 1
ATOM 945 C CA . ALA A 1 121 ? 3.217 -6.753 3.986 1.00 93.75 121 ALA A CA 1
ATOM 946 C C . ALA A 1 121 ? 4.655 -6.767 4.540 1.00 93.75 121 ALA A C 1
ATOM 948 O O . ALA A 1 121 ? 5.208 -5.713 4.826 1.00 93.75 121 ALA A O 1
ATOM 949 N N . ARG A 1 122 ? 5.296 -7.942 4.635 1.00 92.75 122 ARG A N 1
ATOM 950 C CA . ARG A 1 122 ? 6.681 -8.094 5.119 1.00 92.75 122 ARG A CA 1
ATOM 951 C C . ARG A 1 122 ? 7.736 -7.486 4.199 1.00 92.75 122 ARG A C 1
ATOM 953 O O . ARG A 1 122 ? 8.853 -7.265 4.647 1.00 92.75 122 ARG A O 1
ATOM 960 N N . THR A 1 123 ? 7.411 -7.286 2.926 1.00 94.94 123 THR A N 1
ATOM 961 C CA . THR A 1 123 ? 8.309 -6.669 1.938 1.00 94.94 123 THR A CA 1
ATOM 962 C C . THR A 1 123 ? 7.759 -5.350 1.414 1.00 94.94 123 THR A C 1
ATOM 964 O O . THR A 1 123 ? 8.382 -4.736 0.556 1.00 94.94 123 THR A O 1
ATOM 967 N N . ALA A 1 124 ? 6.587 -4.931 1.892 1.00 94.19 124 ALA A N 1
ATOM 968 C CA . ALA A 1 124 ? 5.950 -3.704 1.459 1.00 94.19 124 ALA A CA 1
ATOM 969 C C . ALA A 1 124 ? 6.688 -2.475 2.014 1.00 94.19 124 ALA A C 1
ATOM 971 O O . ALA A 1 124 ? 7.270 -2.521 3.099 1.00 94.19 124 ALA A O 1
ATOM 972 N N . VAL A 1 125 ? 6.655 -1.381 1.260 1.00 92.56 125 VAL A N 1
ATOM 973 C CA . VAL A 1 125 ? 7.364 -0.137 1.569 1.00 92.56 125 VAL A CA 1
ATOM 974 C C . VAL A 1 125 ? 6.362 0.904 2.053 1.00 92.56 125 VAL A C 1
ATOM 976 O O . VAL A 1 125 ? 5.341 1.144 1.411 1.00 92.56 125 VAL A O 1
ATOM 979 N N . VAL A 1 126 ? 6.641 1.517 3.200 1.00 91.19 126 VAL A N 1
ATOM 980 C CA . VAL A 1 126 ? 5.824 2.608 3.747 1.00 91.19 126 VAL A CA 1
ATOM 981 C C . VAL A 1 126 ? 6.201 3.909 3.047 1.00 91.19 126 VAL A C 1
ATOM 983 O O . VAL A 1 126 ? 7.385 4.198 2.892 1.00 91.19 126 VAL A O 1
ATOM 986 N N . ILE A 1 127 ? 5.199 4.695 2.654 1.00 88.12 127 ILE A N 1
ATOM 987 C CA . ILE A 1 127 ? 5.418 6.077 2.218 1.00 88.12 127 ILE A CA 1
ATOM 988 C C . ILE A 1 127 ? 5.477 6.948 3.479 1.00 88.12 127 ILE A C 1
ATOM 990 O O . ILE A 1 127 ? 4.527 6.898 4.265 1.00 88.12 127 ILE A O 1
ATOM 994 N N . PRO A 1 128 ? 6.559 7.713 3.703 1.00 86.62 128 PRO A N 1
ATOM 995 C CA . PRO A 1 128 ? 6.610 8.711 4.768 1.00 86.62 128 PRO A CA 1
ATOM 996 C C . PRO A 1 128 ? 5.430 9.689 4.676 1.00 86.62 128 PRO A C 1
ATOM 998 O O . PRO A 1 128 ? 5.027 10.073 3.580 1.00 86.62 128 PRO A O 1
ATOM 1001 N N . ASN A 1 129 ? 4.871 10.097 5.817 1.00 86.19 129 ASN A N 1
ATOM 1002 C CA . ASN A 1 129 ? 3.673 10.950 5.853 1.00 86.19 129 ASN A CA 1
ATOM 1003 C C . ASN A 1 129 ? 3.925 12.358 5.291 1.00 86.19 129 ASN A C 1
ATOM 1005 O O . ASN A 1 129 ? 2.981 13.059 4.940 1.00 86.19 129 ASN A O 1
ATOM 1009 N N . GLU A 1 130 ? 5.189 12.771 5.239 1.00 86.12 130 GLU A N 1
ATOM 1010 C CA . GLU A 1 130 ? 5.655 14.040 4.689 1.00 86.12 130 GLU A CA 1
ATOM 1011 C C . GLU A 1 130 ? 5.547 14.073 3.160 1.00 86.12 130 GLU A C 1
ATOM 1013 O O . GLU A 1 130 ? 5.464 15.148 2.568 1.00 86.12 130 GLU A O 1
ATOM 1018 N N . ILE A 1 131 ? 5.522 12.901 2.515 1.00 87.12 131 ILE A N 1
ATOM 1019 C CA . ILE A 1 131 ? 5.453 12.806 1.063 1.00 87.12 131 ILE A CA 1
ATOM 1020 C C . ILE A 1 131 ? 3.997 12.835 0.611 1.00 87.12 131 ILE A C 1
ATOM 1022 O O . ILE A 1 131 ? 3.190 11.959 0.936 1.00 87.12 131 ILE A O 1
ATOM 1026 N N . GLU A 1 132 ? 3.672 13.815 -0.226 1.00 89.00 132 GLU A N 1
ATOM 1027 C CA . GLU A 1 132 ? 2.374 13.882 -0.878 1.00 89.00 132 GLU A CA 1
ATOM 1028 C C . GLU A 1 132 ? 2.189 12.689 -1.828 1.00 89.00 132 GLU A C 1
ATOM 1030 O O . GLU A 1 132 ? 2.894 12.519 -2.825 1.00 89.00 132 GLU A O 1
ATOM 1035 N N . THR A 1 133 ? 1.209 11.840 -1.523 1.00 89.00 133 THR A N 1
ATOM 1036 C CA . THR A 1 133 ? 1.005 10.569 -2.232 1.00 89.00 133 THR A CA 1
ATOM 1037 C C . THR A 1 133 ? 0.470 10.749 -3.649 1.00 89.00 133 THR A C 1
ATOM 1039 O O . THR A 1 133 ? 0.877 10.023 -4.552 1.00 89.00 133 THR A O 1
ATOM 1042 N N . ALA A 1 134 ? -0.423 11.715 -3.875 1.00 91.44 134 ALA A N 1
ATOM 1043 C CA . ALA A 1 134 ? -1.014 11.964 -5.188 1.00 91.44 134 ALA A CA 1
ATOM 1044 C C . ALA A 1 134 ? 0.026 12.343 -6.268 1.00 91.44 134 ALA A C 1
ATOM 1046 O O . ALA A 1 134 ? 0.039 11.686 -7.314 1.00 91.44 134 ALA A O 1
ATOM 1047 N N . PRO A 1 135 ? 0.913 13.340 -6.060 1.00 93.50 135 PRO A N 1
ATOM 1048 C CA . PRO A 1 135 ? 1.956 13.649 -7.036 1.00 93.50 135 PRO A CA 1
ATOM 1049 C C . PRO A 1 135 ? 2.984 12.519 -7.177 1.00 93.50 135 PRO A C 1
ATOM 1051 O O . PRO A 1 135 ? 3.403 12.241 -8.299 1.00 93.50 135 PRO A O 1
ATOM 1054 N N . LEU A 1 136 ? 3.314 11.799 -6.096 1.00 92.19 136 LEU A N 1
ATOM 1055 C CA . LEU A 1 136 ? 4.196 10.628 -6.158 1.00 92.19 136 LEU A CA 1
ATOM 1056 C C . LEU A 1 136 ? 3.635 9.526 -7.072 1.00 92.19 136 LEU A C 1
ATOM 1058 O O . LEU A 1 136 ? 4.347 9.018 -7.937 1.00 92.19 136 LEU A O 1
ATOM 1062 N N . ILE A 1 137 ? 2.358 9.167 -6.896 1.00 92.31 137 ILE A N 1
ATOM 1063 C CA . ILE A 1 137 ? 1.681 8.161 -7.727 1.00 92.31 137 ILE A CA 1
ATOM 1064 C C . ILE A 1 137 ? 1.649 8.624 -9.182 1.00 92.31 137 ILE A C 1
ATOM 1066 O O . ILE A 1 137 ? 2.011 7.861 -10.070 1.00 92.31 137 ILE A O 1
ATOM 1070 N N . LYS A 1 138 ? 1.292 9.891 -9.427 1.00 94.94 138 LYS A N 1
ATOM 1071 C CA . LYS A 1 138 ? 1.259 10.458 -10.778 1.00 94.94 138 LYS A CA 1
ATOM 1072 C C . LYS A 1 138 ? 2.626 10.389 -11.468 1.00 94.94 138 LYS A C 1
ATOM 1074 O O . LYS A 1 138 ? 2.687 9.992 -12.629 1.00 94.94 138 LYS A O 1
ATOM 1079 N N . ALA A 1 139 ? 3.705 10.758 -10.777 1.00 94.62 139 ALA A N 1
ATOM 1080 C CA . ALA A 1 139 ? 5.063 10.674 -11.316 1.00 94.62 139 ALA A CA 1
ATOM 1081 C C . ALA A 1 139 ? 5.451 9.217 -11.629 1.00 94.62 139 ALA A C 1
ATOM 1083 O O . ALA A 1 139 ? 5.995 8.927 -12.694 1.00 94.62 139 ALA A O 1
ATOM 1084 N N . GLY A 1 140 ? 5.112 8.280 -10.736 1.00 94.25 140 GLY A N 1
ATOM 1085 C CA . GLY A 1 140 ? 5.334 6.849 -10.956 1.00 94.25 140 GLY A CA 1
ATOM 1086 C C . GLY A 1 140 ? 4.574 6.307 -12.171 1.00 94.25 140 GLY A C 1
ATOM 1087 O O . GLY A 1 140 ? 5.164 5.624 -13.009 1.00 94.25 140 GLY A O 1
ATOM 1088 N N . ASP A 1 141 ? 3.290 6.647 -12.310 1.00 96.19 141 ASP A N 1
ATOM 1089 C CA . ASP A 1 141 ? 2.458 6.246 -13.451 1.00 96.19 141 ASP A CA 1
ATOM 1090 C C . ASP A 1 141 ? 3.036 6.769 -14.773 1.00 96.19 141 ASP A C 1
ATOM 1092 O O . ASP A 1 141 ? 3.127 6.022 -15.749 1.00 96.19 141 ASP A O 1
ATOM 1096 N N . LEU A 1 142 ? 3.482 8.029 -14.802 1.00 96.88 142 LEU A N 1
ATOM 1097 C CA . LEU A 1 142 ? 4.128 8.624 -15.973 1.00 96.88 142 LEU A CA 1
ATOM 1098 C C . LEU A 1 142 ? 5.426 7.903 -16.344 1.00 96.88 142 LEU A C 1
ATOM 1100 O O . LEU A 1 142 ? 5.639 7.623 -17.527 1.00 96.88 142 LEU A O 1
ATOM 1104 N N . ALA A 1 143 ? 6.260 7.546 -15.365 1.00 96.44 143 ALA A N 1
ATOM 1105 C CA . ALA A 1 143 ? 7.473 6.773 -15.613 1.00 96.44 143 ALA A CA 1
ATOM 1106 C C . ALA A 1 143 ? 7.148 5.409 -16.247 1.00 96.44 143 ALA A C 1
ATOM 1108 O O . ALA A 1 143 ? 7.722 5.051 -17.278 1.00 96.44 143 ALA A O 1
ATOM 1109 N N . TYR A 1 144 ? 6.167 4.678 -15.703 1.00 96.00 144 TYR A N 1
ATOM 1110 C CA . TYR A 1 144 ? 5.725 3.401 -16.272 1.00 96.00 144 TYR A CA 1
ATOM 1111 C C . TYR A 1 144 ? 5.156 3.552 -17.687 1.00 96.00 144 TYR A C 1
ATOM 1113 O O . TYR A 1 144 ? 5.550 2.806 -18.584 1.00 96.00 144 TYR A O 1
ATOM 1121 N N . ILE A 1 145 ? 4.257 4.514 -17.914 1.00 97.69 145 ILE A N 1
ATOM 1122 C CA . ILE A 1 145 ? 3.659 4.767 -19.234 1.00 97.69 145 ILE A CA 1
ATOM 1123 C C . ILE A 1 145 ? 4.742 5.118 -20.260 1.00 97.69 145 ILE A C 1
ATOM 1125 O O . ILE A 1 145 ? 4.697 4.629 -21.391 1.00 97.69 145 ILE A O 1
ATOM 1129 N N . SER A 1 146 ? 5.737 5.919 -19.878 1.00 97.50 146 SER A N 1
ATOM 1130 C CA . SER A 1 146 ? 6.807 6.355 -20.783 1.00 97.50 146 SER A CA 1
ATOM 1131 C C . SER A 1 146 ? 7.697 5.193 -21.220 1.00 97.50 146 SER A C 1
ATOM 1133 O O . SER A 1 146 ? 8.016 5.078 -22.401 1.00 97.50 146 SER A O 1
ATOM 1135 N N . VAL A 1 147 ? 8.022 4.276 -20.303 1.00 97.25 147 VAL A N 1
ATOM 1136 C CA . VAL A 1 147 ? 8.771 3.054 -20.638 1.00 97.25 147 VAL A CA 1
ATOM 1137 C C . VAL A 1 147 ? 7.935 2.110 -21.499 1.00 97.25 147 VAL A C 1
ATOM 1139 O O . VAL A 1 147 ? 8.406 1.621 -22.523 1.00 97.25 147 VAL A O 1
ATOM 1142 N N . LEU A 1 148 ? 6.680 1.857 -21.117 1.00 97.31 148 LEU A N 1
ATOM 1143 C CA . LEU A 1 148 ? 5.812 0.901 -21.817 1.00 97.31 148 LEU A CA 1
ATOM 1144 C C . LEU A 1 148 ? 5.402 1.369 -23.218 1.00 97.31 148 LEU A C 1
ATOM 1146 O O . LEU A 1 148 ? 5.150 0.537 -24.087 1.00 97.31 148 LEU A O 1
ATOM 1150 N N . SER A 1 149 ? 5.343 2.681 -23.445 1.00 97.62 149 SER A N 1
ATOM 1151 C CA . SER A 1 149 ? 5.103 3.265 -24.770 1.00 97.62 149 SER A CA 1
ATOM 1152 C C . SER A 1 149 ? 6.366 3.361 -25.634 1.00 97.62 149 SER A C 1
ATOM 1154 O O . SER A 1 149 ? 6.257 3.649 -26.824 1.00 97.62 149 SER A O 1
ATOM 1156 N N . GLY A 1 150 ? 7.550 3.117 -25.061 1.00 96.81 150 GLY A N 1
ATOM 1157 C CA . GLY A 1 150 ? 8.838 3.286 -25.736 1.00 96.81 150 GLY A CA 1
ATOM 1158 C C . GLY A 1 150 ? 9.272 4.745 -25.903 1.00 96.81 150 GLY A C 1
ATOM 1159 O O . GLY A 1 150 ? 10.187 5.010 -26.677 1.00 96.81 150 GLY A O 1
ATOM 1160 N N . ALA A 1 151 ? 8.624 5.684 -25.206 1.00 97.31 151 ALA A N 1
ATOM 1161 C CA . ALA A 1 151 ? 8.988 7.099 -25.229 1.00 97.31 151 ALA A CA 1
ATOM 1162 C C . ALA A 1 151 ? 10.301 7.375 -24.481 1.00 97.31 151 ALA A C 1
ATOM 1164 O O . ALA A 1 151 ? 11.074 8.220 -24.919 1.00 97.31 151 ALA A O 1
ATOM 1165 N N . LEU A 1 152 ? 10.548 6.654 -23.380 1.00 95.56 152 LEU A N 1
ATOM 1166 C CA . LEU A 1 152 ? 11.787 6.709 -22.599 1.00 95.56 152 LEU A CA 1
ATOM 1167 C C . LEU A 1 152 ? 12.327 5.298 -22.351 1.00 95.56 152 LEU A C 1
ATOM 1169 O O . LEU A 1 152 ? 11.570 4.336 -22.204 1.00 95.56 152 LEU A O 1
ATOM 1173 N N . THR A 1 153 ? 13.643 5.172 -22.235 1.00 94.12 153 THR A N 1
ATOM 1174 C CA . THR A 1 153 ? 14.279 3.980 -21.666 1.00 94.12 153 THR A CA 1
ATOM 1175 C C . THR A 1 153 ? 13.990 3.876 -20.159 1.00 94.12 153 THR A C 1
ATOM 1177 O O . THR A 1 153 ? 13.674 4.879 -19.512 1.00 94.12 153 THR A O 1
ATOM 1180 N N . PRO A 1 154 ? 14.137 2.686 -19.539 1.00 92.38 154 PRO A N 1
ATOM 1181 C CA . PRO A 1 154 ? 13.991 2.550 -18.089 1.00 92.38 154 PRO A CA 1
ATOM 11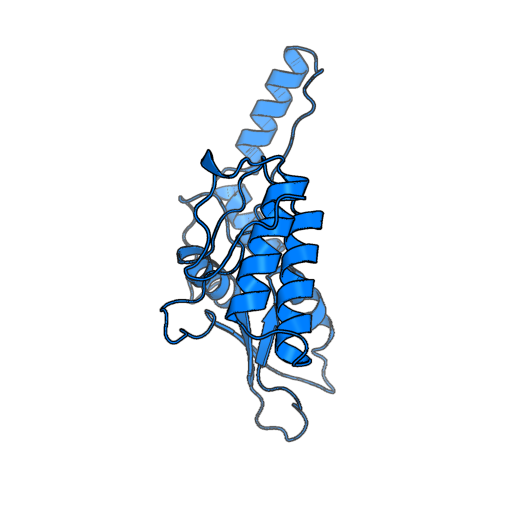82 C C . PRO A 1 154 ? 14.895 3.493 -17.282 1.00 92.38 154 PRO A C 1
ATOM 1184 O O . PRO A 1 154 ? 14.466 4.005 -16.253 1.00 92.38 154 PRO A O 1
ATOM 1187 N N . ALA A 1 155 ? 16.124 3.745 -17.744 1.00 90.62 155 ALA A N 1
ATOM 1188 C CA . ALA A 1 155 ? 17.060 4.635 -17.058 1.00 90.62 155 ALA A CA 1
ATOM 1189 C C . ALA A 1 155 ? 16.588 6.099 -17.094 1.00 90.62 155 ALA A C 1
ATOM 1191 O O . ALA A 1 155 ? 16.532 6.752 -16.053 1.00 90.62 155 ALA A O 1
ATOM 1192 N N . GLU A 1 156 ? 16.171 6.585 -18.267 1.00 92.06 156 GLU A N 1
ATOM 1193 C CA . GLU A 1 156 ? 15.644 7.946 -18.435 1.00 92.06 156 GLU A CA 1
ATOM 1194 C C . GLU A 1 156 ? 14.360 8.161 -17.625 1.00 92.06 156 GLU A C 1
ATOM 1196 O O . GLU A 1 156 ? 14.213 9.180 -16.956 1.00 92.06 156 GLU A O 1
ATOM 1201 N N . ALA A 1 157 ? 13.449 7.184 -17.616 1.00 93.81 157 ALA A N 1
ATOM 1202 C CA . ALA A 1 157 ? 12.203 7.286 -16.863 1.00 93.81 157 ALA A CA 1
ATOM 1203 C C . ALA A 1 157 ? 12.424 7.326 -15.342 1.00 93.81 157 ALA A C 1
ATOM 1205 O O . ALA A 1 157 ? 11.734 8.068 -14.645 1.00 93.81 157 ALA A O 1
ATOM 1206 N N . VAL A 1 158 ? 13.389 6.561 -14.813 1.00 91.31 158 VAL A N 1
ATOM 1207 C CA . VAL A 1 158 ? 13.752 6.620 -13.385 1.00 91.31 158 VAL A CA 1
ATOM 1208 C C . VAL A 1 158 ? 14.419 7.953 -13.046 1.00 91.31 158 VAL A C 1
ATOM 1210 O O . VAL A 1 158 ? 14.141 8.512 -11.986 1.00 91.31 158 VAL A O 1
ATOM 1213 N N . CYS A 1 159 ? 15.258 8.482 -13.941 1.00 91.38 159 CYS A N 1
ATOM 1214 C CA . CYS A 1 159 ? 15.844 9.810 -13.781 1.00 91.38 159 CYS A CA 1
ATOM 1215 C C . CYS A 1 159 ? 14.754 10.888 -13.695 1.00 91.38 159 CYS A C 1
ATOM 1217 O O . CYS A 1 159 ? 14.692 11.621 -12.709 1.00 91.38 159 CYS A O 1
ATOM 1219 N N . GLN A 1 160 ? 13.834 10.912 -14.665 1.00 91.81 160 GLN A N 1
ATOM 1220 C CA . GLN A 1 160 ? 12.729 11.869 -14.687 1.00 91.81 160 GLN A CA 1
ATOM 1221 C C . GLN A 1 160 ? 11.826 11.735 -13.456 1.00 91.81 160 GLN A C 1
ATOM 1223 O O . GLN A 1 160 ? 11.497 12.737 -12.832 1.00 91.81 160 GLN A O 1
ATOM 1228 N N . PHE A 1 161 ? 11.488 10.507 -13.050 1.00 92.50 161 PHE A N 1
ATOM 1229 C CA . PHE A 1 161 ? 10.731 10.263 -11.822 1.00 92.50 161 PHE A CA 1
ATOM 1230 C C . PHE A 1 161 ? 11.416 10.874 -10.592 1.00 92.50 161 PHE A C 1
ATOM 1232 O O . PHE A 1 161 ? 10.760 11.524 -9.781 1.00 92.50 161 PHE A O 1
ATOM 1239 N N . GLY A 1 162 ? 12.733 10.687 -10.456 1.00 89.31 162 GLY A N 1
ATOM 1240 C CA . GLY A 1 162 ? 13.507 11.263 -9.358 1.00 89.31 162 GLY A CA 1
ATOM 1241 C C . GLY A 1 162 ? 13.448 12.791 -9.344 1.00 89.31 162 GLY A C 1
ATOM 1242 O O . GLY A 1 162 ? 13.211 13.376 -8.289 1.00 89.31 162 GLY A O 1
ATOM 1243 N N . LEU A 1 163 ? 13.608 13.426 -10.509 1.00 88.69 163 LEU A N 1
ATOM 1244 C CA . LEU A 1 163 ? 13.518 14.882 -10.667 1.00 88.69 163 LEU A CA 1
ATOM 1245 C C . LEU A 1 163 ? 12.114 15.415 -10.350 1.00 88.69 163 LEU A C 1
ATOM 1247 O O . LEU A 1 163 ? 11.984 16.420 -9.654 1.00 88.69 163 LEU A O 1
ATOM 1251 N N . ASP A 1 164 ? 11.065 14.725 -10.797 1.00 90.69 164 ASP A N 1
ATOM 1252 C CA . ASP A 1 164 ? 9.681 15.105 -10.507 1.00 90.69 164 ASP A CA 1
ATOM 1253 C C . ASP A 1 164 ? 9.405 15.044 -8.998 1.00 90.69 164 ASP A C 1
ATOM 1255 O O . ASP A 1 164 ? 8.831 15.978 -8.434 1.00 90.69 164 ASP A O 1
ATOM 1259 N N . VAL A 1 165 ? 9.861 13.974 -8.330 1.00 89.00 165 VAL A N 1
ATOM 1260 C CA . VAL A 1 165 ? 9.764 13.827 -6.868 1.00 89.00 165 VAL A CA 1
ATOM 1261 C C . VAL A 1 165 ? 10.524 14.929 -6.144 1.00 89.00 165 VAL A C 1
ATOM 1263 O O . VAL A 1 165 ? 9.983 15.511 -5.204 1.00 89.00 165 VAL A O 1
ATOM 1266 N N . ALA A 1 166 ? 11.730 15.262 -6.604 1.00 87.25 166 ALA A N 1
ATOM 1267 C CA . ALA A 1 166 ? 12.505 16.377 -6.071 1.00 87.25 166 ALA A CA 1
ATOM 1268 C C . ALA A 1 166 ? 11.718 17.682 -6.106 1.00 87.25 166 ALA A C 1
ATOM 1270 O O . ALA A 1 166 ? 11.614 18.386 -5.103 1.00 87.25 166 ALA A O 1
ATOM 1271 N N . ALA A 1 167 ? 11.146 17.977 -7.275 1.00 87.88 167 ALA A N 1
ATOM 1272 C CA . ALA A 1 167 ? 10.501 19.242 -7.554 1.00 87.88 167 ALA A CA 1
ATOM 1273 C C . ALA A 1 167 ? 9.296 19.471 -6.637 1.00 87.88 167 ALA A C 1
ATOM 1275 O O . ALA A 1 167 ? 9.190 20.536 -6.035 1.00 87.88 167 ALA A O 1
ATOM 1276 N N . PHE A 1 168 ? 8.410 18.479 -6.469 1.00 90.62 168 PHE A N 1
ATOM 1277 C CA . PHE A 1 168 ? 7.237 18.665 -5.603 1.00 90.62 168 PHE A CA 1
ATOM 1278 C C . PHE A 1 168 ? 7.542 18.516 -4.107 1.00 90.62 168 PHE A C 1
ATOM 1280 O O . PHE A 1 168 ? 6.763 18.992 -3.285 1.00 90.62 168 PHE A O 1
ATOM 1287 N N . GLN A 1 169 ? 8.657 17.882 -3.734 1.00 87.50 169 GLN A N 1
ATOM 1288 C CA . GLN A 1 169 ? 9.130 17.839 -2.345 1.00 87.50 169 GLN A CA 1
ATOM 1289 C C . GLN A 1 169 ? 10.010 19.042 -1.966 1.00 87.50 169 GLN A C 1
ATOM 1291 O O . GLN A 1 169 ? 10.355 19.196 -0.797 1.00 87.50 169 GLN A O 1
ATOM 1296 N N . ASN A 1 170 ? 10.353 19.906 -2.929 1.00 87.62 170 ASN A N 1
ATOM 1297 C CA . ASN A 1 170 ? 11.363 20.959 -2.788 1.00 87.62 170 ASN A CA 1
ATOM 1298 C C . ASN A 1 170 ? 12.730 20.427 -2.319 1.00 87.62 170 ASN A C 1
ATOM 1300 O O . ASN A 1 1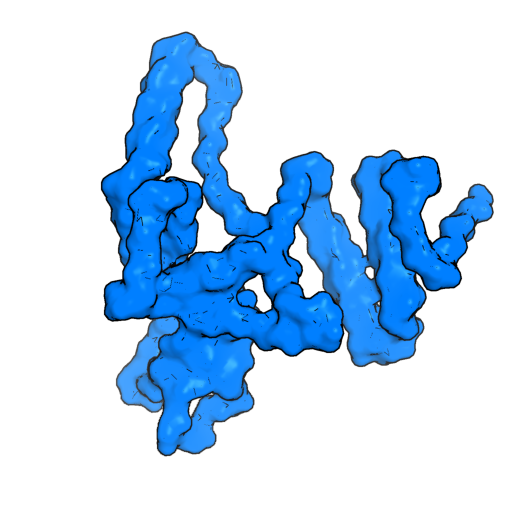70 ? 13.442 21.119 -1.590 1.00 87.62 170 ASN A O 1
ATOM 1304 N N . TYR A 1 171 ? 13.098 19.207 -2.721 1.00 85.19 171 TYR A N 1
ATOM 1305 C CA . TYR A 1 171 ? 14.428 18.679 -2.436 1.00 85.19 171 TYR A CA 1
ATOM 1306 C C . TYR A 1 171 ? 15.474 19.361 -3.307 1.00 85.19 171 TYR A C 1
ATOM 1308 O O . TYR A 1 171 ? 15.293 19.599 -4.501 1.00 85.19 171 TYR A O 1
ATOM 1316 N N . THR A 1 172 ? 16.606 19.644 -2.687 1.00 76.19 172 THR A N 1
ATOM 1317 C CA . THR A 1 172 ? 17.809 20.131 -3.340 1.00 76.19 172 THR A CA 1
ATOM 1318 C C . THR A 1 172 ? 18.670 18.967 -3.817 1.00 76.19 172 THR A C 1
ATOM 1320 O O . THR A 1 172 ? 18.573 17.833 -3.350 1.00 76.19 172 THR A O 1
ATOM 1323 N N . THR A 1 173 ? 19.591 19.263 -4.729 1.00 68.19 173 THR A N 1
ATOM 1324 C CA . THR A 1 173 ? 20.541 18.284 -5.276 1.00 68.19 173 THR A CA 1
ATOM 1325 C C . THR A 1 173 ? 21.432 17.655 -4.196 1.00 68.19 173 THR A C 1
ATOM 1327 O O . THR A 1 173 ? 21.886 16.526 -4.351 1.00 68.19 173 THR A O 1
ATOM 1330 N N . ALA A 1 174 ? 21.642 18.357 -3.077 1.00 72.56 174 ALA A N 1
ATOM 1331 C CA . ALA A 1 174 ? 22.388 17.869 -1.921 1.00 72.56 174 ALA A CA 1
ATOM 1332 C C . ALA A 1 174 ? 21.599 16.854 -1.073 1.00 72.56 174 ALA A C 1
ATOM 1334 O O . ALA A 1 174 ? 22.197 16.087 -0.321 1.00 72.56 174 ALA A O 1
ATOM 1335 N N . GLU A 1 175 ? 20.271 16.842 -1.190 1.00 75.19 175 GLU A N 1
ATOM 1336 C CA . GLU A 1 175 ? 19.364 15.956 -0.449 1.00 75.19 175 GLU A CA 1
ATOM 1337 C C . GLU A 1 175 ? 19.031 14.679 -1.233 1.00 75.19 175 GLU A C 1
ATOM 1339 O O . GLU A 1 175 ? 18.304 13.814 -0.743 1.00 75.19 175 GLU A O 1
ATOM 1344 N N . MET A 1 176 ? 19.576 14.532 -2.445 1.00 74.44 176 MET A N 1
ATOM 1345 C CA . MET A 1 176 ? 19.217 13.468 -3.373 1.00 74.44 176 MET A CA 1
ATOM 1346 C C . MET A 1 176 ? 20.422 12.685 -3.881 1.00 74.44 176 MET A C 1
ATOM 1348 O O . MET A 1 176 ? 21.443 13.248 -4.262 1.00 74.44 176 MET A O 1
ATOM 1352 N N . SER A 1 177 ? 20.261 11.366 -3.990 1.00 74.75 177 SER A N 1
ATOM 1353 C CA . SER A 1 177 ? 21.121 10.530 -4.826 1.00 74.75 177 SER A CA 1
ATOM 1354 C C . SER A 1 177 ? 20.402 10.238 -6.137 1.00 74.75 177 SER A C 1
ATOM 1356 O O . SER A 1 177 ? 19.375 9.553 -6.137 1.00 74.75 177 SER A O 1
ATOM 1358 N N . LEU A 1 178 ? 20.936 10.730 -7.249 1.00 70.25 178 LEU A N 1
ATOM 1359 C CA . LEU A 1 178 ? 20.425 10.366 -8.564 1.00 70.25 178 LEU A CA 1
ATOM 1360 C C . LEU A 1 178 ? 21.044 9.051 -9.059 1.00 70.25 178 LEU A C 1
ATOM 1362 O O . LEU A 1 178 ? 22.185 8.740 -8.705 1.00 70.25 178 LEU A O 1
ATOM 1366 N N . PRO A 1 179 ? 20.309 8.266 -9.869 1.00 71.00 179 PRO A N 1
ATOM 1367 C CA . PRO A 1 179 ? 20.878 7.124 -10.571 1.00 71.00 179 PRO A CA 1
ATOM 1368 C C . PRO A 1 179 ? 22.070 7.536 -11.441 1.00 71.00 179 PRO A C 1
ATOM 1370 O O . PRO A 1 179 ? 22.136 8.662 -11.936 1.00 71.00 179 PRO A O 1
ATOM 1373 N N . GLU A 1 180 ? 22.992 6.605 -11.674 1.00 71.56 180 GLU A N 1
ATOM 1374 C CA . GLU A 1 180 ? 24.111 6.817 -12.594 1.00 71.56 180 GLU A CA 1
ATOM 1375 C C . GLU A 1 180 ? 23.599 7.231 -13.988 1.00 71.56 180 GLU A C 1
ATOM 1377 O O . GLU A 1 180 ? 22.695 6.599 -14.536 1.00 71.56 180 GLU A O 1
ATOM 1382 N N . GLY A 1 181 ? 24.153 8.315 -14.544 1.00 71.38 181 GLY A N 1
ATOM 1383 C CA . GLY A 1 181 ? 23.738 8.876 -15.838 1.00 71.38 181 GLY A CA 1
ATOM 1384 C C . GLY A 1 181 ? 22.549 9.844 -15.788 1.00 71.38 181 GLY A C 1
ATOM 1385 O O . GLY A 1 181 ? 22.116 10.314 -16.835 1.00 71.38 181 GLY A O 1
ATOM 1386 N N . CYS A 1 182 ? 22.024 10.157 -14.601 1.00 79.19 182 CYS A N 1
ATOM 1387 C CA . CYS A 1 182 ? 20.988 11.168 -14.425 1.00 79.19 182 CYS A CA 1
ATOM 1388 C C . CYS A 1 182 ? 21.616 12.521 -14.056 1.00 79.19 182 CYS A C 1
ATOM 1390 O O . CYS A 1 182 ? 22.182 12.675 -12.972 1.00 79.19 182 CYS A O 1
ATOM 1392 N N . GLU A 1 183 ? 21.526 13.497 -14.960 1.00 69.56 183 GLU A N 1
ATOM 1393 C CA . GLU A 1 183 ? 22.000 14.865 -14.736 1.00 69.56 183 GLU A CA 1
ATOM 1394 C C . GLU A 1 183 ? 20.820 15.801 -14.458 1.00 69.56 183 GLU A C 1
ATOM 1396 O O . GLU A 1 183 ? 19.781 15.740 -15.115 1.00 69.56 183 GLU A O 1
ATOM 1401 N N . ILE A 1 184 ? 20.986 16.691 -13.480 1.00 60.75 184 ILE A N 1
ATOM 1402 C CA . ILE A 1 184 ? 20.020 17.757 -13.211 1.00 60.75 184 ILE A CA 1
ATOM 1403 C C . ILE A 1 184 ? 20.300 18.857 -14.222 1.00 60.75 184 ILE A C 1
ATOM 1405 O O . ILE A 1 184 ? 21.329 19.526 -14.130 1.00 60.75 184 ILE A O 1
ATOM 1409 N N . VAL A 1 185 ? 19.398 19.049 -15.181 1.00 55.50 185 VAL A N 1
ATOM 1410 C CA . VAL A 1 185 ? 19.476 20.200 -16.081 1.00 55.50 185 VAL A CA 1
ATOM 1411 C C . VAL A 1 185 ? 19.079 21.434 -15.273 1.00 55.50 185 VAL A C 1
ATOM 1413 O O . VAL A 1 185 ? 17.900 21.726 -15.096 1.00 55.50 185 VAL A O 1
ATOM 1416 N N . THR A 1 186 ? 20.066 22.119 -14.702 1.00 49.97 186 THR A N 1
ATOM 1417 C CA . THR A 1 186 ? 19.874 23.456 -14.138 1.00 49.97 186 THR A CA 1
ATOM 1418 C C . THR A 1 186 ? 19.853 24.450 -15.295 1.00 49.97 186 THR A C 1
ATOM 1420 O O . THR A 1 186 ? 20.890 24.643 -15.933 1.00 49.97 186 THR A O 1
ATOM 1423 N N . GLU A 1 187 ? 18.688 25.030 -15.589 1.00 42.31 187 GLU A N 1
ATOM 1424 C CA . GLU A 1 187 ? 18.590 26.243 -16.419 1.00 42.31 187 GLU A CA 1
ATOM 1425 C C . GLU A 1 187 ? 19.189 27.464 -15.705 1.00 42.31 187 GLU A C 1
ATOM 1427 O O . GLU A 1 187 ? 19.024 27.576 -14.465 1.00 42.31 187 GLU A O 1
#

Foldseek 3Di:
DKKAKDDPDDPPPDRIDDDDLVCPVVVVVPADPVRHIDIAAAADDADPVGGDAAADDDDDDDDDPPDDPVVVVVVVVVRCVCLDQVNQVVCCVPSVEARPDPVHDDDCVVNVRNVRVVVNNVRYDYDPPLQDVVQLVVLVVVLVVCCVVVVDPNLVSQLSSQVSSCVVSVNDPVRDDGPPPRDDPDD